Protein AF-A0A814LBJ6-F1 (afdb_monomer)

Secondary structure (DSSP, 8-state):
---SS-EEEEEETHHHHHHHHHHHH-GGGEEEEEEES----GGGB-HHHHHHHTTS--TTS--SHHHHHHHHHHH-SS-----HHHHHHHHHHHHHTHHHHHHHHHHIIIIIGGGHHHHHGGGGG--S-EEEEEETT-SSB-THHHHHHHHH-TTEEEEEETT--S-HHHHSHHHHHHHHHHHHHHHHHHHHHHHHHHHHGGGGG--S-EEEEEETT-SSS-THHHHHHHHHSTTEEEEEETT--S-HHHHSHHHHHHHHHHHHHHH-----

pLDDT: mean 87.1, std 11.08, range [44.12, 98.31]

Foldseek 3Di:
DDDPAADEEEAAECGLLVVLLCCLVPVRNHQEYERQDYDFAPVQAAVVQVCVLVVNDDLPQDLDLVSVLVSQVLQWLVSDDDDPVVSVVSNVVSVVCVVVVVVVSCCCSVPCRVCSCVSNQSLLVRPHAYEYEYECAARGTHLVRQVRVPVRHPRYDYDYDYSTYRPCCVHPVPVVVCSVVLSVVVRVCVVVVVCVVVVLLCLLVDPAAEEAEAECAAPSDHPVVLVVSPVSHPRYDGHYDYPDYGPCCVRPVPVVVVSVVVSCVVGPDDPD

InterPro domains:
  IPR000073 Alpha/beta hydrolase fold-1 [PF00561] (9-173)
  IPR000073 Alpha/beta hydrolase fold-1 [PF00561] (198-253)
  IPR000073 Alpha/beta hydrolase fold-1 [PR00111] (9-22)
  IPR000073 Alpha/beta hydrolase fold-1 [PR00111] (23-36)
  IPR000073 Alpha/beta hydrolase fold-1 [PR00111] (130-144)
  IPR029058 Alpha/Beta hydrolase fold [G3DSA:3.40.50.1820] (1-185)
  IPR029058 Alpha/Beta hydrolase fold [G3DSA:3.40.50.1820] (186-269)
  IPR029058 Alpha/Beta hydrolase fold [SSF53474] (5-184)
  IPR029058 Alpha/Beta hydrolase fold [SSF53474] (199-266)
  IPR050266 AB hydrolase superfamily [PTHR43798] (4-185)

Solvent-accessible surface area (backbone atoms only — not comparable to full-atom values): 14830 Å² total; per-residue (Å²): 137,83,80,90,65,52,35,75,46,77,22,50,33,72,48,12,37,50,46,46,50,45,43,35,74,42,49,86,50,39,55,28,39,36,32,33,51,36,77,64,55,81,91,21,54,28,71,55,45,56,34,40,74,69,68,76,45,64,62,90,65,40,84,46,74,65,43,41,50,53,30,47,45,56,36,24,63,70,48,76,87,73,60,65,71,59,51,52,50,52,38,50,54,43,63,77,40,40,70,58,52,51,50,52,54,49,47,41,63,75,59,46,53,85,41,41,68,66,55,42,56,46,32,55,71,40,82,41,50,30,42,34,38,31,19,59,59,15,47,52,49,29,44,63,28,50,55,53,49,47,76,42,26,76,47,46,50,74,48,73,39,77,83,12,8,58,44,35,70,74,40,36,40,68,62,46,51,46,54,52,49,52,50,52,50,51,57,56,47,67,75,46,50,94,50,47,66,68,56,52,58,54,42,54,71,46,85,56,81,41,83,46,78,41,22,65,56,18,83,83,55,59,57,66,52,53,55,52,51,43,73,44,25,78,45,44,46,72,49,73,39,75,93,16,34,71,59,37,70,74,66,37,42,69,62,45,50,48,54,54,51,53,50,42,66,76,70,49,80,75,86,123

Structure (mmCIF, N/CA/C/O backbone):
data_AF-A0A814LBJ6-F1
#
_entry.id   AF-A0A814LBJ6-F1
#
loop_
_atom_site.group_PDB
_atom_site.id
_atom_site.type_symbol
_atom_site.label_atom_id
_atom_site.label_alt_id
_atom_site.label_comp_id
_atom_site.label_asym_id
_atom_site.label_entity_id
_atom_site.label_seq_id
_atom_site.pdbx_PDB_ins_code
_atom_site.Cartn_x
_atom_site.Cartn_y
_atom_site.Cartn_z
_atom_site.occupancy
_atom_site.B_iso_or_equiv
_atom_site.auth_seq_id
_atom_site.auth_comp_id
_atom_site.auth_asym_id
_atom_site.auth_atom_id
_atom_site.pdbx_PDB_model_num
ATOM 1 N N . MET A 1 1 ? 3.202 27.028 5.370 1.00 47.03 1 MET A N 1
ATOM 2 C CA . MET A 1 1 ? 1.968 26.302 5.727 1.00 47.03 1 MET A CA 1
ATOM 3 C C . MET A 1 1 ? 2.259 25.563 7.026 1.00 47.03 1 MET A C 1
ATOM 5 O O . MET A 1 1 ? 3.133 24.710 7.011 1.00 47.03 1 MET A O 1
ATOM 9 N N . LYS A 1 2 ? 1.680 25.974 8.162 1.00 48.56 2 LYS A N 1
ATOM 10 C CA . LYS A 1 2 ? 1.753 25.186 9.405 1.00 48.56 2 LYS A CA 1
ATOM 11 C C . LYS A 1 2 ? 0.554 24.248 9.380 1.00 48.56 2 LYS A C 1
ATOM 13 O O . LYS A 1 2 ? -0.568 24.739 9.309 1.00 48.56 2 LYS A O 1
ATOM 18 N N . LEU A 1 3 ? 0.800 22.945 9.352 1.00 56.72 3 LEU A N 1
ATOM 19 C CA . LEU A 1 3 ? -0.254 21.957 9.557 1.00 56.72 3 LEU A CA 1
ATOM 20 C C . LEU A 1 3 ? -0.781 22.138 10.983 1.00 56.72 3 LEU A C 1
ATOM 22 O O . LEU A 1 3 ? 0.011 22.321 11.908 1.00 56.72 3 LEU A O 1
ATOM 26 N N . THR A 1 4 ? -2.100 22.185 11.139 1.00 71.75 4 THR A N 1
ATOM 27 C CA . THR A 1 4 ? -2.750 22.442 12.431 1.00 71.75 4 THR A CA 1
ATOM 28 C C . THR A 1 4 ? -2.943 21.171 13.246 1.00 71.75 4 THR A C 1
ATOM 30 O O . THR A 1 4 ? -3.042 21.263 14.464 1.00 71.75 4 THR A O 1
ATOM 33 N N . GLU A 1 5 ? -2.956 20.006 12.592 1.00 80.56 5 GLU A N 1
ATOM 34 C CA . GLU A 1 5 ? -3.194 18.704 13.217 1.00 80.56 5 GLU A CA 1
ATOM 35 C C . GLU A 1 5 ? -2.301 17.616 12.586 1.00 80.56 5 GLU A C 1
ATOM 37 O O . GLU A 1 5 ? -1.978 17.715 11.393 1.00 80.56 5 GLU A O 1
ATOM 42 N N . PRO A 1 6 ? -1.876 16.595 13.359 1.00 84.69 6 PRO A N 1
ATOM 43 C CA . PRO A 1 6 ? -1.154 15.441 12.830 1.00 84.69 6 PRO A CA 1
ATOM 44 C C . PRO A 1 6 ? -2.014 14.634 11.846 1.00 84.69 6 PRO A C 1
ATOM 46 O O . PRO A 1 6 ? -3.214 14.463 12.049 1.00 84.69 6 PRO A O 1
ATOM 49 N N . MET A 1 7 ? -1.399 14.106 10.788 1.00 89.00 7 MET A N 1
ATOM 50 C CA . MET A 1 7 ? -2.103 13.456 9.679 1.00 89.00 7 MET A CA 1
ATOM 51 C C . MET A 1 7 ? -1.851 11.950 9.638 1.00 89.00 7 MET A C 1
ATOM 53 O O . MET A 1 7 ? -0.756 11.483 9.960 1.00 89.00 7 MET A O 1
ATOM 57 N N . CYS A 1 8 ? -2.843 11.211 9.142 1.00 92.19 8 CYS A N 1
ATOM 58 C CA . CYS A 1 8 ? -2.619 9.872 8.620 1.00 92.19 8 CYS A CA 1
ATOM 59 C C . CYS A 1 8 ? -1.991 9.988 7.227 1.00 92.19 8 CYS A C 1
ATOM 61 O O . CYS A 1 8 ? -2.512 10.709 6.371 1.00 92.19 8 CYS A O 1
ATOM 63 N N . ILE A 1 9 ? -0.876 9.295 6.997 1.00 95.00 9 ILE A N 1
ATOM 64 C CA . ILE A 1 9 ? -0.168 9.346 5.718 1.00 95.00 9 ILE A CA 1
ATOM 65 C C . ILE A 1 9 ? 0.004 7.935 5.163 1.00 95.00 9 ILE A C 1
ATOM 67 O O . ILE A 1 9 ? 0.603 7.062 5.787 1.00 95.00 9 ILE A O 1
ATOM 71 N N . ILE A 1 10 ? -0.500 7.729 3.951 1.00 95.75 10 ILE A N 1
ATOM 72 C CA . ILE A 1 10 ? -0.420 6.461 3.230 1.00 95.75 10 ILE A CA 1
ATOM 73 C C . ILE A 1 10 ? 0.499 6.667 2.034 1.00 95.75 10 ILE A C 1
ATOM 75 O O . ILE A 1 10 ? 0.321 7.611 1.263 1.00 95.75 10 ILE A O 1
ATOM 79 N N . GLY A 1 11 ? 1.477 5.786 1.869 1.00 95.44 11 GLY A N 1
ATOM 80 C CA . GLY A 1 11 ? 2.371 5.808 0.721 1.00 95.44 11 GLY A CA 1
ATOM 81 C C . GLY A 1 11 ? 2.567 4.414 0.153 1.00 95.44 11 GLY A C 1
ATOM 82 O O . GLY A 1 11 ? 2.518 3.431 0.888 1.00 95.44 11 GLY A O 1
ATOM 83 N N . ALA A 1 12 ? 2.825 4.343 -1.153 1.00 95.69 12 ALA A N 1
ATOM 84 C CA . ALA A 1 12 ? 3.189 3.114 -1.849 1.00 95.69 12 ALA A CA 1
ATOM 85 C C . ALA A 1 12 ? 4.516 3.271 -2.593 1.00 95.69 12 ALA A C 1
ATOM 87 O O . ALA A 1 12 ? 4.764 4.322 -3.192 1.00 95.69 12 ALA A O 1
ATOM 88 N N . SER A 1 13 ? 5.356 2.235 -2.566 1.00 92.88 13 SER A N 1
ATOM 89 C CA . SER A 1 13 ? 6.660 2.197 -3.234 1.00 92.88 13 SER A CA 1
ATOM 90 C C . SER A 1 13 ? 7.524 3.410 -2.850 1.00 92.88 13 SER A C 1
ATOM 92 O O . SER A 1 13 ? 7.648 3.741 -1.669 1.00 92.88 13 SER A O 1
ATOM 94 N N . MET A 1 14 ? 8.067 4.150 -3.820 1.00 89.81 14 MET A N 1
ATOM 95 C CA . MET A 1 14 ? 8.781 5.411 -3.576 1.00 89.81 14 MET A CA 1
ATOM 96 C C . MET A 1 14 ? 7.959 6.416 -2.744 1.00 89.81 14 MET A C 1
ATOM 98 O O . MET A 1 14 ? 8.512 7.132 -1.912 1.00 89.81 14 MET A O 1
ATOM 102 N N . GLY A 1 15 ? 6.634 6.448 -2.908 1.00 92.19 15 GLY A N 1
ATOM 103 C CA . GLY A 1 15 ? 5.746 7.256 -2.073 1.00 92.19 15 GLY A CA 1
ATOM 104 C C . GLY A 1 15 ? 5.791 6.842 -0.600 1.00 92.19 15 GLY A C 1
ATOM 105 O O . GLY A 1 15 ? 5.870 7.708 0.264 1.00 92.19 15 GLY A O 1
ATOM 106 N N . ALA A 1 16 ? 5.829 5.539 -0.302 1.00 96.06 16 ALA A N 1
ATOM 107 C CA . ALA A 1 16 ? 6.004 5.031 1.063 1.00 96.06 16 ALA A CA 1
ATOM 108 C C . ALA A 1 16 ? 7.371 5.429 1.634 1.00 96.06 16 ALA A C 1
ATOM 110 O O . ALA A 1 16 ? 7.468 5.837 2.787 1.00 96.06 16 ALA A O 1
ATOM 111 N N . SER A 1 17 ? 8.422 5.407 0.812 1.00 94.12 17 SER A N 1
ATOM 112 C CA . SER A 1 17 ? 9.741 5.900 1.213 1.00 94.12 17 SER A CA 1
ATOM 113 C C . SER A 1 17 ? 9.732 7.383 1.573 1.00 94.12 17 SER A C 1
ATOM 115 O O . SER A 1 17 ? 10.369 7.771 2.551 1.00 94.12 17 SER A O 1
ATOM 117 N N . ILE A 1 18 ? 8.976 8.208 0.843 1.00 92.88 18 ILE A N 1
ATOM 118 C CA . ILE A 1 18 ? 8.774 9.622 1.187 1.00 92.88 18 ILE A CA 1
ATOM 119 C C . ILE A 1 18 ? 8.036 9.752 2.526 1.00 92.88 18 ILE A C 1
ATOM 121 O O . ILE A 1 18 ? 8.433 10.582 3.343 1.00 92.88 18 ILE A O 1
ATOM 125 N N . VAL A 1 19 ? 7.024 8.915 2.792 1.00 95.81 19 VAL A N 1
ATOM 126 C CA . VAL A 1 19 ? 6.343 8.871 4.101 1.00 95.81 19 VAL A CA 1
ATOM 127 C C . VAL A 1 19 ? 7.327 8.535 5.217 1.00 95.81 19 VAL A C 1
ATOM 129 O O . VAL A 1 19 ? 7.362 9.246 6.218 1.00 95.81 19 VAL A O 1
ATOM 132 N N . CYS A 1 20 ? 8.178 7.524 5.032 1.00 95.69 20 CYS A N 1
ATOM 133 C CA . CYS A 1 20 ? 9.223 7.167 5.990 1.00 95.69 20 CYS A CA 1
ATOM 134 C C . CYS A 1 20 ? 10.162 8.347 6.282 1.00 95.69 20 CYS A C 1
ATOM 136 O O . CYS A 1 20 ? 10.412 8.669 7.442 1.00 95.69 20 CYS A O 1
ATOM 138 N N . LEU A 1 21 ? 10.657 9.032 5.246 1.00 93.62 21 LEU A N 1
ATOM 139 C CA . LEU A 1 21 ? 11.536 10.197 5.412 1.00 93.62 21 LEU A CA 1
ATOM 140 C C . LEU A 1 21 ? 10.823 11.358 6.115 1.00 93.62 21 LEU A C 1
ATOM 142 O O . LEU A 1 21 ? 11.410 12.024 6.970 1.00 93.62 21 LEU A O 1
ATOM 146 N N . PHE A 1 22 ? 9.558 11.599 5.770 1.00 93.94 22 PHE A N 1
ATOM 147 C CA . PHE A 1 22 ? 8.746 12.631 6.396 1.00 93.94 22 PHE A CA 1
ATOM 148 C C . PHE A 1 22 ? 8.517 12.324 7.878 1.00 93.94 22 PHE A C 1
ATOM 150 O O . PHE A 1 22 ? 8.837 13.161 8.716 1.00 93.94 22 PHE A O 1
ATOM 157 N N . ALA A 1 23 ? 8.056 11.118 8.215 1.00 95.00 23 ALA A N 1
ATOM 158 C CA . ALA A 1 23 ? 7.796 10.694 9.590 1.00 95.00 23 ALA A CA 1
ATOM 159 C C . ALA A 1 23 ? 9.072 10.667 10.448 1.00 95.00 23 ALA A C 1
ATOM 161 O O . ALA A 1 23 ? 9.048 11.072 11.606 1.00 95.00 23 ALA A O 1
ATOM 162 N N . ALA A 1 24 ? 10.212 10.274 9.872 1.00 93.88 24 ALA A N 1
ATOM 163 C CA . ALA A 1 24 ? 11.513 10.320 10.540 1.00 93.88 24 ALA A CA 1
ATOM 164 C C . ALA A 1 24 ? 11.977 11.753 10.865 1.00 93.88 24 ALA A C 1
ATOM 166 O O . ALA A 1 24 ? 12.724 11.971 11.823 1.00 93.88 24 ALA A O 1
ATOM 167 N N . LYS A 1 25 ? 11.579 12.733 10.044 1.00 93.19 25 LYS A N 1
ATOM 168 C CA . LYS A 1 25 ? 11.983 14.138 10.182 1.00 93.19 25 LYS A CA 1
ATOM 169 C C . LYS A 1 25 ? 10.988 14.979 10.985 1.00 93.19 25 LYS A C 1
ATOM 171 O O . LYS A 1 25 ? 11.417 15.922 11.644 1.00 93.19 25 LYS A O 1
ATOM 176 N N . TYR A 1 26 ? 9.707 14.641 10.908 1.00 92.44 26 TYR A N 1
ATOM 177 C CA . TYR A 1 26 ? 8.568 15.418 11.395 1.00 92.44 26 TYR A CA 1
ATOM 178 C C . TYR A 1 26 ? 7.553 14.525 12.143 1.00 92.44 26 TYR A C 1
ATOM 180 O O . TYR A 1 26 ? 6.371 14.517 11.781 1.00 92.44 26 TYR A O 1
ATOM 188 N N . PRO A 1 27 ? 7.981 13.732 13.146 1.00 92.38 27 PRO A N 1
ATOM 189 C CA . PRO A 1 27 ? 7.117 12.753 13.813 1.00 92.38 27 PRO A CA 1
ATOM 190 C C . PRO A 1 27 ? 5.894 13.387 14.493 1.00 92.38 27 PRO A C 1
ATOM 192 O O . PRO A 1 27 ? 4.853 12.749 14.603 1.00 92.38 27 PRO A O 1
ATOM 195 N N . GLU A 1 28 ? 5.979 14.653 14.906 1.00 91.12 28 GLU A N 1
ATOM 196 C CA . GLU A 1 28 ? 4.888 15.400 15.537 1.00 91.12 28 GLU A CA 1
ATOM 197 C C . GLU A 1 28 ? 3.714 15.709 14.595 1.00 91.12 28 GLU A C 1
ATOM 199 O O . GLU A 1 28 ? 2.628 16.049 15.057 1.00 91.12 28 GLU A O 1
ATOM 204 N N . TYR A 1 29 ? 3.914 15.587 13.280 1.00 91.94 29 TYR A N 1
ATOM 205 C CA . TYR A 1 29 ? 2.883 15.833 12.268 1.00 91.94 29 TYR A CA 1
ATOM 206 C C . TYR A 1 29 ? 2.210 14.553 11.772 1.00 91.94 29 TYR A C 1
ATOM 208 O O . TYR A 1 29 ? 1.427 14.604 10.821 1.00 91.94 29 TYR A O 1
ATOM 216 N N . VAL A 1 30 ? 2.507 13.407 12.385 1.00 92.50 30 VAL A N 1
ATOM 217 C CA . VAL A 1 30 ? 2.055 12.102 11.909 1.00 92.50 30 VAL A CA 1
ATOM 218 C C . VAL A 1 30 ? 1.278 11.390 13.010 1.00 92.50 30 VAL A C 1
ATOM 220 O O . VAL A 1 30 ? 1.854 10.955 14.003 1.00 92.50 30 VAL A O 1
ATOM 223 N N . SER A 1 31 ? -0.036 11.253 12.826 1.00 91.62 31 SER A N 1
ATOM 224 C CA . SER A 1 31 ? -0.893 10.472 13.729 1.00 91.62 31 SER A CA 1
ATOM 225 C C . SER A 1 31 ? -0.910 8.988 13.386 1.00 91.62 31 SER A C 1
ATOM 227 O O . SER A 1 31 ? -1.247 8.186 14.250 1.00 91.62 31 SER A O 1
ATOM 229 N N . MET A 1 32 ? -0.558 8.620 12.150 1.00 92.69 32 MET A N 1
ATOM 230 C CA . MET A 1 32 ? -0.534 7.236 11.676 1.00 92.69 32 MET A CA 1
ATOM 231 C C . MET A 1 32 ? 0.185 7.135 10.327 1.00 92.69 32 MET A C 1
ATOM 233 O O . MET A 1 32 ? 0.100 8.066 9.519 1.00 92.69 32 MET A O 1
ATOM 237 N N . ILE A 1 33 ? 0.828 5.999 10.037 1.00 96.50 33 ILE A N 1
ATOM 238 C CA . ILE A 1 33 ? 1.369 5.716 8.697 1.00 96.50 33 ILE A CA 1
ATOM 239 C C . ILE A 1 33 ? 0.917 4.369 8.141 1.00 96.50 33 ILE A C 1
ATOM 241 O O . ILE A 1 33 ? 0.789 3.395 8.871 1.00 96.50 33 ILE A O 1
ATOM 245 N N . CYS A 1 34 ? 0.724 4.302 6.825 1.00 97.50 34 CYS A N 1
ATOM 246 C CA . CYS A 1 34 ? 0.585 3.047 6.086 1.00 97.50 34 CYS A CA 1
ATOM 247 C C . CYS A 1 34 ? 1.652 2.995 4.989 1.00 97.50 34 CYS A C 1
ATOM 249 O O . CYS A 1 34 ? 1.687 3.847 4.097 1.00 97.50 34 CYS A O 1
ATOM 251 N N . LEU A 1 35 ? 2.523 1.996 5.066 1.00 98.19 35 LEU A N 1
ATOM 252 C CA . LEU A 1 35 ? 3.674 1.800 4.200 1.00 98.19 35 LEU A CA 1
ATOM 253 C C . LEU A 1 35 ? 3.436 0.585 3.306 1.00 98.19 35 LEU A C 1
ATOM 255 O O . LEU A 1 35 ? 3.518 -0.557 3.755 1.00 98.19 35 LEU A O 1
ATOM 259 N N . LEU A 1 36 ? 3.154 0.834 2.030 1.00 98.19 36 LEU A N 1
ATOM 260 C CA . LEU A 1 36 ? 2.971 -0.209 1.027 1.00 98.19 36 LEU A CA 1
ATOM 261 C C . LEU A 1 36 ? 4.290 -0.414 0.277 1.00 98.19 36 LEU A C 1
ATOM 263 O O . LEU A 1 36 ? 4.640 0.406 -0.570 1.00 98.19 36 LEU A O 1
ATOM 267 N N . ALA A 1 37 ? 5.011 -1.489 0.595 1.00 96.81 37 ALA A N 1
ATOM 268 C CA . ALA A 1 37 ? 6.282 -1.877 -0.029 1.00 96.81 37 ALA A CA 1
ATOM 269 C C . ALA A 1 37 ? 7.268 -0.706 -0.291 1.00 96.81 37 ALA A C 1
ATOM 271 O O . ALA A 1 37 ? 7.665 -0.482 -1.439 1.00 96.81 37 ALA A O 1
ATOM 272 N N . PRO A 1 38 ? 7.645 0.090 0.735 1.00 95.50 38 PRO A N 1
ATOM 273 C CA . PRO A 1 38 ? 8.713 1.083 0.608 1.00 95.50 38 PRO A CA 1
ATOM 274 C C . PRO A 1 38 ? 10.032 0.455 0.151 1.00 95.50 38 PRO A C 1
ATOM 276 O O . PRO A 1 38 ? 10.273 -0.741 0.296 1.00 95.50 38 PRO A O 1
ATOM 279 N N . ILE A 1 39 ? 10.944 1.302 -0.314 1.00 92.12 39 ILE A N 1
ATOM 280 C CA . ILE A 1 39 ? 12.351 0.925 -0.439 1.00 92.12 39 ILE A CA 1
ATOM 281 C C . ILE A 1 39 ? 12.864 0.473 0.936 1.00 92.12 39 ILE A C 1
ATOM 283 O O . ILE A 1 39 ? 12.736 1.219 1.903 1.00 92.12 39 ILE A O 1
ATOM 287 N N . ALA A 1 40 ? 13.415 -0.739 1.021 1.00 88.75 40 ALA A N 1
ATOM 288 C CA . ALA A 1 40 ? 13.924 -1.334 2.259 1.00 88.75 40 ALA A CA 1
ATOM 289 C C . ALA A 1 40 ? 15.464 -1.267 2.339 1.00 88.75 40 ALA A C 1
ATOM 291 O O . ALA A 1 40 ? 16.082 -0.341 1.816 1.00 88.75 40 ALA A O 1
ATOM 292 N N . ASN A 1 41 ? 16.078 -2.249 3.000 1.00 87.94 41 ASN A N 1
ATOM 293 C CA . ASN A 1 41 ? 17.526 -2.421 3.097 1.00 87.94 41 ASN A CA 1
ATOM 294 C C . ASN A 1 41 ? 18.107 -3.245 1.934 1.00 87.94 41 ASN A C 1
ATOM 296 O O . ASN A 1 41 ? 17.381 -3.945 1.223 1.00 87.94 41 ASN A O 1
ATOM 300 N N . GLU A 1 42 ? 19.436 -3.222 1.792 1.00 86.88 42 GLU A N 1
ATOM 301 C CA . GLU A 1 42 ? 20.151 -3.957 0.733 1.00 86.88 42 GLU A CA 1
ATOM 302 C C . GLU A 1 42 ? 19.879 -5.475 0.780 1.00 86.88 42 GLU A C 1
ATOM 304 O O . GLU A 1 42 ? 19.745 -6.133 -0.252 1.00 86.88 42 GLU A O 1
ATOM 309 N N . ALA A 1 43 ? 19.703 -6.036 1.983 1.00 87.94 43 ALA A N 1
ATOM 310 C CA . ALA A 1 43 ? 19.388 -7.455 2.172 1.00 87.94 43 ALA A CA 1
ATOM 311 C C . ALA A 1 43 ? 18.035 -7.878 1.565 1.00 87.94 43 ALA A C 1
ATOM 313 O O . ALA A 1 43 ? 17.835 -9.062 1.298 1.00 87.94 43 ALA A O 1
ATOM 314 N N . SER A 1 44 ? 17.124 -6.928 1.340 1.00 90.25 44 SER A N 1
ATOM 315 C CA . SER A 1 44 ? 15.808 -7.170 0.737 1.00 90.25 44 SER A CA 1
ATOM 316 C C . SER A 1 44 ? 15.746 -6.768 -0.741 1.00 90.25 44 SER A C 1
ATOM 318 O O . SER A 1 44 ? 14.678 -6.845 -1.350 1.00 90.25 44 SER A O 1
ATOM 320 N N . GLU A 1 45 ? 16.863 -6.340 -1.341 1.00 89.38 45 GLU A N 1
ATOM 321 C CA . GLU A 1 45 ? 16.934 -6.098 -2.784 1.00 89.38 45 GLU A CA 1
ATOM 322 C C . GLU A 1 45 ? 16.692 -7.394 -3.563 1.00 89.38 45 GLU A C 1
ATOM 324 O O . GLU A 1 45 ? 17.282 -8.442 -3.285 1.00 89.38 45 GLU A O 1
ATOM 329 N N . THR A 1 46 ? 15.876 -7.296 -4.604 1.00 89.88 46 THR A N 1
ATOM 330 C CA . THR A 1 46 ? 15.761 -8.330 -5.634 1.00 89.88 46 THR A CA 1
ATOM 331 C C . THR A 1 46 ? 16.799 -8.110 -6.737 1.00 89.88 46 THR A C 1
ATOM 333 O O . THR A 1 46 ? 17.431 -7.053 -6.830 1.00 89.88 46 THR A O 1
ATOM 336 N N . ASP A 1 47 ? 16.942 -9.085 -7.635 1.00 87.12 47 ASP A N 1
ATOM 337 C CA . ASP A 1 47 ? 17.820 -8.946 -8.802 1.00 87.12 47 ASP A CA 1
ATOM 338 C C . ASP A 1 47 ? 17.417 -7.786 -9.718 1.00 87.12 47 ASP A C 1
ATOM 340 O O . ASP A 1 47 ? 18.287 -7.157 -10.321 1.00 87.12 47 ASP A O 1
ATOM 344 N N . LEU A 1 48 ? 16.126 -7.443 -9.773 1.00 86.38 48 LEU A N 1
ATOM 345 C CA . LEU A 1 48 ? 15.636 -6.310 -10.553 1.00 86.38 48 LEU A CA 1
ATOM 346 C C . LEU A 1 48 ? 16.255 -4.992 -10.071 1.00 86.38 48 LEU A C 1
ATOM 348 O O . LEU A 1 48 ? 16.799 -4.235 -10.875 1.00 86.38 48 LEU A O 1
ATOM 352 N N . ILE A 1 49 ? 16.210 -4.725 -8.762 1.00 85.94 49 ILE A N 1
ATOM 353 C CA . ILE A 1 49 ? 16.788 -3.502 -8.186 1.00 85.94 49 ILE A CA 1
ATOM 354 C C . ILE A 1 49 ? 18.311 -3.490 -8.328 1.00 85.94 49 ILE A C 1
ATOM 356 O O . ILE A 1 49 ? 18.875 -2.456 -8.690 1.00 85.94 49 ILE A O 1
ATOM 360 N N . ARG A 1 50 ? 18.980 -4.634 -8.147 1.00 86.00 50 ARG A N 1
ATOM 361 C CA . ARG A 1 50 ? 20.433 -4.741 -8.365 1.00 86.00 50 ARG A CA 1
ATOM 362 C C . ARG A 1 50 ? 20.820 -4.379 -9.801 1.00 86.00 50 ARG A C 1
ATOM 364 O O . ARG A 1 50 ? 21.779 -3.640 -10.011 1.00 86.00 50 ARG A O 1
ATOM 371 N N . GLN A 1 51 ? 20.060 -4.854 -10.787 1.00 83.12 51 GLN A N 1
ATOM 372 C CA . GLN A 1 51 ? 20.292 -4.553 -12.203 1.00 83.12 51 GLN A CA 1
ATOM 373 C C . GLN A 1 51 ? 19.963 -3.099 -12.562 1.00 83.12 51 GLN A C 1
ATOM 375 O O . GLN A 1 51 ? 20.709 -2.483 -13.327 1.00 83.12 51 GLN A O 1
ATOM 380 N N . LEU A 1 52 ? 18.889 -2.532 -11.997 1.00 80.50 52 LEU A N 1
ATOM 381 C CA . LEU A 1 52 ? 18.552 -1.109 -12.139 1.00 80.50 52 LEU A CA 1
ATOM 382 C C . LEU A 1 52 ? 19.680 -0.225 -11.591 1.00 80.50 52 LEU A C 1
ATOM 384 O O . LEU A 1 52 ? 20.137 0.683 -12.281 1.00 80.50 52 LEU A O 1
ATOM 388 N N . ARG A 1 53 ? 20.193 -0.543 -10.395 1.00 78.31 53 ARG A N 1
ATOM 389 C CA . ARG A 1 53 ? 21.317 0.166 -9.759 1.00 78.31 53 ARG A CA 1
ATOM 390 C C . ARG A 1 53 ? 22.601 0.078 -10.587 1.00 78.31 53 ARG A C 1
ATOM 392 O O . ARG A 1 53 ? 23.346 1.048 -10.668 1.00 78.31 53 ARG A O 1
ATOM 399 N N . ALA A 1 54 ? 22.841 -1.058 -11.239 1.00 79.88 54 ALA A N 1
ATOM 400 C CA . ALA A 1 54 ? 23.974 -1.249 -12.143 1.00 79.88 54 ALA A CA 1
ATOM 401 C C . ALA A 1 54 ? 23.796 -0.572 -13.522 1.00 79.88 54 ALA A C 1
ATOM 403 O O . ALA A 1 54 ? 24.683 -0.678 -14.368 1.00 79.88 54 ALA A O 1
ATOM 404 N N . GLY A 1 55 ? 22.662 0.095 -13.776 1.00 73.19 55 GLY A N 1
ATOM 405 C CA . GLY A 1 55 ? 22.358 0.741 -15.057 1.00 73.19 55 GLY A CA 1
ATOM 406 C C . GLY A 1 55 ? 22.090 -0.242 -16.202 1.00 73.19 55 GLY A C 1
ATOM 407 O O . GLY A 1 55 ? 22.143 0.144 -17.367 1.00 73.19 55 GLY A O 1
ATOM 408 N N . VAL A 1 56 ? 21.826 -1.513 -15.882 1.00 65.62 56 VAL A N 1
ATOM 409 C CA . VAL A 1 56 ? 21.656 -2.602 -16.859 1.00 65.62 56 VAL A CA 1
ATOM 410 C C . VAL A 1 56 ? 20.221 -2.663 -17.390 1.00 65.62 56 VAL A C 1
ATOM 412 O O . VAL A 1 56 ? 20.004 -3.064 -18.530 1.00 65.62 56 VAL A O 1
ATOM 415 N N . TYR A 1 57 ? 19.244 -2.240 -16.585 1.00 60.78 57 TYR A N 1
ATOM 416 C CA . TYR A 1 57 ? 17.818 -2.268 -16.918 1.00 60.78 57 TYR A CA 1
ATOM 417 C C . TYR A 1 57 ? 17.160 -0.915 -16.641 1.00 60.78 57 TYR A C 1
ATOM 419 O O . TYR A 1 57 ? 17.526 -0.244 -15.685 1.00 60.78 57 TYR A O 1
ATOM 427 N N . ASN A 1 58 ? 16.160 -0.533 -17.443 1.00 64.69 58 ASN A N 1
ATOM 428 C CA . ASN A 1 58 ? 15.309 0.645 -17.207 1.00 64.69 58 ASN A CA 1
ATOM 429 C C . ASN A 1 58 ? 13.819 0.254 -17.157 1.00 64.69 58 ASN A C 1
ATOM 431 O O . ASN A 1 58 ? 12.963 0.895 -17.760 1.00 64.69 58 ASN A O 1
ATOM 435 N N . THR A 1 59 ? 13.499 -0.841 -16.462 1.00 67.50 59 THR A N 1
ATOM 436 C CA . THR A 1 59 ? 12.143 -1.423 -16.430 1.00 67.50 59 THR A CA 1
ATOM 437 C C . THR A 1 59 ? 11.087 -0.474 -15.855 1.00 67.50 59 THR A C 1
ATOM 439 O O . THR A 1 59 ? 9.911 -0.622 -16.158 1.00 67.50 59 THR A O 1
ATOM 442 N N . LEU A 1 60 ? 11.482 0.507 -15.037 1.00 75.44 60 LEU A N 1
ATOM 443 C CA . LEU A 1 60 ? 10.553 1.407 -14.343 1.00 75.44 60 LEU A CA 1
ATOM 444 C C . LEU A 1 60 ? 10.152 2.651 -15.156 1.00 75.44 60 LEU A C 1
ATOM 446 O O . LEU A 1 60 ? 9.259 3.384 -14.737 1.00 75.44 60 LEU A O 1
ATOM 450 N N . LEU A 1 61 ? 10.780 2.900 -16.311 1.00 85.06 61 LEU A N 1
ATOM 451 C CA . LEU A 1 61 ? 10.452 4.019 -17.200 1.00 85.06 61 LEU A CA 1
ATOM 452 C C . LEU A 1 61 ? 1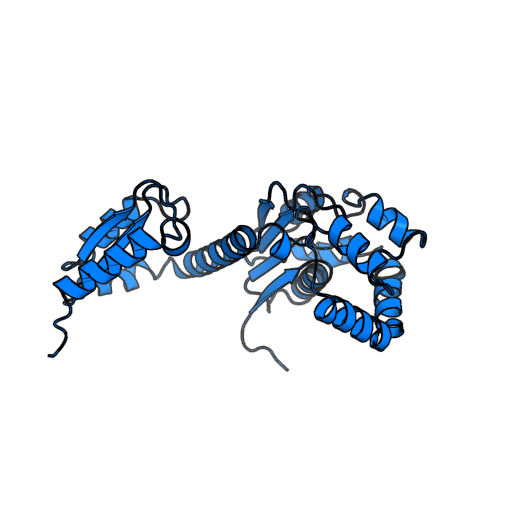0.246 3.522 -18.636 1.00 85.06 61 LEU A C 1
ATOM 454 O O . LEU A 1 61 ? 11.118 3.728 -19.480 1.00 85.06 61 LEU A O 1
ATOM 458 N N . PRO A 1 62 ? 9.106 2.875 -18.931 1.00 89.94 62 PRO A N 1
ATOM 459 C CA . PRO A 1 62 ? 8.843 2.366 -20.266 1.00 89.94 62 PRO A CA 1
ATOM 460 C C . PRO A 1 62 ? 8.611 3.518 -21.249 1.00 89.94 62 PRO A C 1
ATOM 462 O O . PRO A 1 62 ? 7.905 4.491 -20.950 1.00 89.94 62 PRO A O 1
ATOM 465 N N . GLU A 1 63 ? 9.178 3.376 -22.443 1.00 89.38 63 GLU A N 1
ATOM 466 C CA . GLU A 1 63 ? 9.061 4.299 -23.572 1.00 89.38 63 GLU A CA 1
ATOM 467 C C . GLU A 1 63 ? 8.204 3.701 -24.709 1.00 89.38 63 GLU A C 1
ATOM 469 O O . GLU A 1 63 ? 7.682 4.447 -25.552 1.00 89.38 63 GLU A O 1
ATOM 474 N N . THR A 1 64 ? 7.979 2.379 -24.695 1.00 92.44 64 THR A N 1
ATOM 475 C CA . THR A 1 64 ? 7.131 1.643 -25.650 1.00 92.44 64 THR A CA 1
ATOM 476 C C . THR A 1 64 ? 5.981 0.868 -24.976 1.00 92.44 64 THR A C 1
ATOM 478 O O . THR A 1 64 ? 6.051 0.552 -23.787 1.00 92.44 64 THR A O 1
ATOM 481 N N . PRO A 1 65 ? 4.900 0.518 -25.711 1.00 94.69 65 PRO A N 1
ATOM 482 C CA . PRO A 1 65 ? 3.821 -0.319 -25.171 1.00 94.69 65 PRO A CA 1
ATOM 483 C C . PRO A 1 65 ? 4.282 -1.709 -24.715 1.00 94.69 65 PRO A C 1
ATOM 485 O O . PRO A 1 65 ? 3.725 -2.263 -23.770 1.00 94.69 65 PRO A O 1
ATOM 488 N N . GLU A 1 66 ? 5.293 -2.272 -25.379 1.00 93.50 66 GLU A N 1
ATOM 489 C CA . GLU A 1 66 ? 5.879 -3.562 -25.010 1.00 93.50 66 GLU A CA 1
ATOM 490 C C . GLU A 1 66 ? 6.661 -3.458 -23.698 1.00 93.50 66 GLU A C 1
ATOM 492 O O . GLU A 1 66 ? 6.456 -4.261 -22.792 1.00 93.50 66 GLU A O 1
ATOM 497 N N . GLU A 1 67 ? 7.477 -2.415 -23.539 1.00 92.06 67 GLU A N 1
ATOM 498 C CA . GLU A 1 67 ? 8.161 -2.137 -22.272 1.00 92.06 67 GLU A CA 1
ATOM 499 C C . GLU A 1 67 ? 7.165 -1.875 -21.141 1.00 92.06 67 GLU A C 1
ATOM 501 O O . GLU A 1 67 ? 7.367 -2.352 -20.029 1.00 92.06 67 GLU A O 1
ATOM 506 N N . PHE A 1 68 ? 6.061 -1.173 -21.417 1.00 93.81 68 PHE A N 1
ATOM 507 C CA . PHE A 1 68 ? 5.000 -0.956 -20.434 1.00 93.81 68 PHE A CA 1
ATOM 508 C C . PHE A 1 68 ? 4.368 -2.278 -19.987 1.00 93.81 68 PHE A C 1
ATOM 510 O O . PHE A 1 68 ? 4.203 -2.514 -18.791 1.00 93.81 68 PHE A O 1
ATOM 517 N N . ARG A 1 69 ? 4.053 -3.168 -20.935 1.00 93.44 69 ARG A N 1
ATOM 518 C CA . ARG A 1 69 ? 3.554 -4.517 -20.638 1.00 93.44 69 ARG A CA 1
ATOM 519 C C . ARG A 1 69 ? 4.553 -5.292 -19.779 1.00 93.44 69 ARG A C 1
ATOM 521 O O . ARG A 1 69 ? 4.163 -5.846 -18.755 1.00 93.44 69 ARG A O 1
ATOM 528 N N . ASN A 1 70 ? 5.829 -5.291 -20.159 1.00 91.88 70 ASN A N 1
ATOM 529 C CA . ASN A 1 70 ? 6.888 -5.979 -19.419 1.00 91.88 70 ASN A CA 1
ATOM 530 C C . ASN A 1 70 ? 7.049 -5.413 -18.003 1.00 91.88 70 ASN A C 1
ATOM 532 O O . ASN A 1 70 ? 7.171 -6.183 -17.051 1.00 91.88 70 ASN A O 1
ATOM 536 N N . MET A 1 71 ? 6.970 -4.088 -17.844 1.00 92.19 71 MET A N 1
ATOM 537 C CA . MET A 1 71 ? 6.953 -3.424 -16.543 1.00 92.19 71 MET A CA 1
ATOM 538 C C . MET A 1 71 ? 5.783 -3.930 -15.694 1.00 92.19 71 MET A C 1
ATOM 540 O O . MET A 1 71 ? 6.005 -4.458 -14.609 1.00 92.19 71 MET A O 1
ATOM 544 N N . ILE A 1 72 ? 4.544 -3.846 -16.187 1.00 94.25 72 ILE A N 1
ATOM 545 C CA . ILE A 1 72 ? 3.361 -4.313 -15.445 1.00 94.25 72 ILE A CA 1
ATOM 546 C C . ILE A 1 72 ? 3.482 -5.794 -15.077 1.00 94.25 72 ILE A C 1
ATOM 548 O O . ILE A 1 72 ? 3.205 -6.166 -13.939 1.00 94.25 72 ILE A O 1
ATOM 552 N N . HIS A 1 73 ? 3.925 -6.640 -16.005 1.00 92.50 73 HIS A N 1
ATOM 553 C CA . HIS A 1 73 ? 4.065 -8.076 -15.770 1.00 92.50 73 HIS A CA 1
ATOM 554 C C . HIS A 1 73 ? 5.159 -8.422 -14.752 1.00 92.50 73 HIS A C 1
ATOM 556 O O . HIS A 1 73 ? 5.094 -9.474 -14.119 1.00 92.50 73 HIS A O 1
ATOM 562 N N . THR A 1 74 ? 6.158 -7.549 -14.611 1.00 91.56 74 THR A N 1
ATOM 563 C CA . THR A 1 74 ? 7.221 -7.669 -13.607 1.00 91.56 74 THR A CA 1
ATOM 564 C C . THR A 1 74 ? 6.732 -7.213 -12.235 1.00 91.56 74 THR A C 1
ATOM 566 O O . THR A 1 74 ? 7.041 -7.835 -11.225 1.00 91.56 74 THR A O 1
ATOM 569 N N . LEU A 1 75 ? 5.952 -6.131 -12.191 1.00 93.00 75 LEU A N 1
ATOM 570 C CA . LEU A 1 75 ? 5.497 -5.510 -10.948 1.00 93.00 75 LEU A CA 1
ATOM 571 C C . LEU A 1 75 ? 4.245 -6.168 -10.344 1.00 93.00 75 LEU A C 1
ATOM 573 O O . LEU A 1 75 ? 3.893 -5.856 -9.206 1.00 93.00 75 LEU A O 1
ATOM 577 N N . THR A 1 76 ? 3.554 -7.036 -11.090 1.00 95.50 76 THR A N 1
ATOM 578 C CA . THR A 1 76 ? 2.257 -7.611 -10.698 1.00 95.50 76 THR A CA 1
ATOM 579 C C . THR A 1 76 ? 2.174 -9.110 -10.975 1.00 95.50 76 THR A C 1
ATOM 581 O O . THR A 1 76 ? 2.718 -9.614 -11.959 1.00 95.50 76 THR A O 1
ATOM 584 N N . MET A 1 77 ? 1.436 -9.822 -10.130 1.00 95.56 77 MET A N 1
ATOM 585 C CA . MET A 1 77 ? 1.096 -11.234 -10.296 1.00 95.56 77 MET A CA 1
ATOM 586 C C . MET A 1 77 ? -0.070 -11.445 -11.265 1.00 95.56 77 MET A C 1
ATOM 588 O O . MET A 1 77 ? -0.052 -12.404 -12.036 1.00 95.56 77 MET A O 1
ATOM 592 N N . LYS A 1 78 ? -1.059 -10.542 -11.279 1.00 92.25 78 LYS A N 1
ATOM 593 C CA . LYS A 1 78 ? -2.207 -10.607 -12.196 1.00 92.25 78 LYS A CA 1
ATOM 594 C C . LYS A 1 78 ? -1.830 -10.368 -13.649 1.00 92.25 78 LYS A C 1
ATOM 596 O O . LYS A 1 78 ? -2.551 -10.834 -14.525 1.00 92.25 78 LYS A O 1
ATOM 601 N N . ARG A 1 79 ? -0.736 -9.637 -13.900 1.00 92.75 79 ARG A N 1
ATOM 602 C CA . ARG A 1 79 ? -0.231 -9.317 -15.245 1.00 92.75 79 ARG A CA 1
ATOM 603 C C . ARG A 1 79 ? -1.346 -8.816 -16.182 1.00 92.75 79 ARG A C 1
ATOM 605 O O . ARG A 1 79 ? -1.569 -9.411 -17.235 1.00 92.75 79 ARG A O 1
ATOM 612 N N . PRO A 1 80 ? -2.105 -7.778 -15.781 1.00 92.62 80 PRO A N 1
ATOM 613 C CA . PRO A 1 80 ? -3.256 -7.337 -16.550 1.00 92.62 80 PRO A CA 1
ATOM 614 C C . PRO A 1 80 ? -2.844 -6.680 -17.867 1.00 92.62 80 PRO A C 1
ATOM 616 O O . PRO A 1 80 ? -1.841 -5.969 -17.958 1.00 92.62 80 PRO A O 1
ATOM 619 N N . ASP A 1 81 ? -3.704 -6.848 -18.864 1.00 91.31 81 ASP A N 1
ATOM 620 C CA . ASP A 1 81 ? -3.696 -6.036 -20.070 1.00 91.31 81 ASP A CA 1
ATOM 621 C C . ASP A 1 81 ? -4.402 -4.699 -19.835 1.00 91.31 81 ASP A C 1
ATOM 623 O O . ASP A 1 81 ? -5.447 -4.632 -19.185 1.00 91.31 81 ASP A O 1
ATOM 627 N N . PHE A 1 82 ? -3.861 -3.630 -20.420 1.00 93.31 82 PHE A N 1
ATOM 628 C CA . PHE A 1 82 ? -4.460 -2.298 -20.367 1.00 93.31 82 PHE A CA 1
ATOM 629 C C . PHE A 1 82 ? -4.919 -1.835 -21.758 1.00 93.31 82 PHE A C 1
ATOM 631 O O . PHE A 1 82 ? -4.205 -2.055 -22.742 1.00 93.31 82 PHE A O 1
ATOM 638 N N . PRO A 1 83 ? -6.070 -1.137 -21.869 1.00 95.56 83 PRO A N 1
ATOM 639 C CA . PRO A 1 83 ? -6.524 -0.569 -23.135 1.00 95.56 83 PRO A CA 1
ATOM 640 C C . PRO A 1 83 ? -5.496 0.391 -23.744 1.00 95.56 83 PRO A C 1
ATOM 642 O O . PRO A 1 83 ? -4.910 1.215 -23.038 1.00 95.56 83 PRO A O 1
ATOM 645 N N . SER A 1 84 ? -5.329 0.363 -25.070 1.00 95.75 84 SER A N 1
ATOM 646 C CA . SER A 1 84 ? -4.342 1.202 -25.768 1.00 95.75 84 SER A CA 1
ATOM 647 C C . SER A 1 84 ? -4.433 2.703 -25.448 1.00 95.75 84 SER A C 1
ATOM 649 O O . SER A 1 84 ? -3.377 3.313 -25.303 1.00 95.75 84 SER A O 1
ATOM 651 N N . PRO A 1 85 ? -5.620 3.328 -25.277 1.00 96.56 85 PRO A N 1
ATOM 652 C CA . PRO A 1 85 ? -5.694 4.732 -24.867 1.00 96.56 85 PRO A CA 1
ATOM 653 C C . PRO A 1 85 ? -5.027 5.011 -23.514 1.00 96.56 85 PRO A C 1
ATOM 655 O O . PRO A 1 85 ? -4.343 6.021 -23.373 1.00 96.56 85 PRO A O 1
ATOM 658 N N . PHE A 1 86 ? -5.169 4.099 -22.545 1.00 96.19 86 PHE A N 1
ATOM 659 C CA . PHE A 1 86 ? -4.526 4.216 -21.236 1.00 96.19 86 PHE A CA 1
ATOM 660 C C . PHE A 1 86 ? -3.005 4.102 -21.361 1.00 96.19 86 PHE A C 1
ATOM 662 O O . PHE A 1 86 ? -2.278 4.976 -20.893 1.00 96.19 86 PHE A O 1
ATOM 669 N N . VAL A 1 87 ? -2.528 3.069 -22.067 1.00 96.12 87 VAL A N 1
ATOM 670 C CA . VAL A 1 87 ? -1.090 2.843 -22.293 1.00 96.12 87 VAL A CA 1
ATOM 671 C C . VAL A 1 87 ? -0.460 4.033 -23.020 1.00 96.12 87 VAL A C 1
ATOM 673 O O . VAL A 1 87 ? 0.576 4.543 -22.604 1.00 96.12 87 VAL A O 1
ATOM 676 N N . ASN A 1 88 ? -1.110 4.539 -24.070 1.00 94.81 88 ASN A N 1
ATOM 677 C CA . ASN A 1 88 ? -0.626 5.693 -24.825 1.00 94.81 88 ASN A CA 1
ATOM 678 C C . ASN A 1 88 ? -0.596 6.971 -23.977 1.00 94.81 88 ASN A C 1
ATOM 680 O O . ASN A 1 88 ? 0.357 7.741 -24.089 1.00 94.81 88 ASN A O 1
ATOM 684 N N . GLY A 1 89 ? -1.598 7.186 -23.118 1.00 95.56 89 GLY A N 1
ATOM 685 C CA . GLY A 1 89 ? -1.620 8.303 -22.174 1.00 95.56 89 GLY A CA 1
ATOM 686 C C . GLY A 1 89 ? -0.471 8.234 -21.167 1.00 95.56 89 GLY A C 1
ATOM 687 O O . GLY A 1 89 ? 0.240 9.220 -20.979 1.00 95.56 89 GLY A O 1
ATOM 688 N N . PHE A 1 90 ? -0.228 7.054 -20.591 1.00 93.88 90 PHE A N 1
ATOM 689 C CA . PHE A 1 90 ? 0.892 6.819 -19.679 1.00 93.88 90 PHE A CA 1
ATOM 690 C C . PHE A 1 90 ? 2.242 7.105 -20.351 1.00 93.88 90 PHE A C 1
ATOM 692 O O . PHE A 1 90 ? 3.040 7.893 -19.846 1.00 93.88 90 PHE A O 1
ATOM 699 N N . LEU A 1 91 ? 2.477 6.531 -21.536 1.00 94.06 91 LEU A N 1
ATOM 700 C CA . LEU A 1 91 ? 3.710 6.748 -22.298 1.00 94.06 91 LEU A CA 1
ATOM 701 C C . LEU A 1 91 ? 3.886 8.214 -22.712 1.00 94.06 91 LEU A C 1
ATOM 703 O O . LEU A 1 91 ? 5.006 8.721 -22.737 1.00 94.06 91 LEU A O 1
ATOM 707 N N . HIS A 1 92 ? 2.795 8.914 -23.031 1.00 93.50 92 HIS A N 1
ATOM 708 C CA . HIS A 1 92 ? 2.842 10.336 -23.349 1.00 93.50 92 HIS A CA 1
ATOM 709 C C . HIS A 1 92 ? 3.304 11.170 -22.147 1.00 93.50 92 HIS A C 1
ATOM 711 O O . HIS A 1 92 ? 4.243 11.952 -22.288 1.00 93.50 92 HIS A O 1
ATOM 717 N N . LEU A 1 93 ? 2.714 10.958 -20.966 1.00 89.19 93 LEU A N 1
ATOM 718 C CA . LEU A 1 93 ? 3.131 11.637 -19.734 1.00 89.19 93 LEU A CA 1
ATOM 719 C C . LEU A 1 93 ? 4.583 11.311 -19.370 1.00 89.19 93 LEU A C 1
ATOM 721 O O . LEU A 1 93 ? 5.352 12.219 -19.056 1.00 89.19 93 LEU A O 1
ATOM 725 N N . ASN A 1 94 ? 4.986 10.045 -19.502 1.00 88.94 94 ASN A N 1
ATOM 726 C CA . ASN A 1 94 ? 6.372 9.635 -19.288 1.00 88.94 94 ASN A CA 1
ATOM 727 C C . ASN A 1 94 ? 7.348 10.370 -20.206 1.00 88.94 94 ASN A C 1
ATOM 729 O O . ASN A 1 94 ? 8.405 10.781 -19.743 1.00 88.94 94 ASN A O 1
ATOM 733 N N . ARG A 1 95 ? 7.010 10.573 -21.486 1.00 89.81 95 ARG A N 1
ATOM 734 C CA . ARG A 1 95 ? 7.862 11.327 -22.423 1.00 89.81 95 ARG A CA 1
ATOM 735 C C . ARG A 1 95 ? 7.955 12.805 -22.060 1.00 89.81 95 ARG A C 1
ATOM 737 O O . ARG A 1 95 ? 9.039 13.374 -22.166 1.00 89.81 95 ARG A O 1
ATOM 744 N N . LEU A 1 96 ? 6.852 13.417 -21.625 1.00 90.31 96 LEU A N 1
ATOM 745 C CA . LEU A 1 96 ? 6.837 14.823 -21.204 1.00 90.31 96 LEU A CA 1
ATOM 746 C C . LEU A 1 96 ? 7.702 15.073 -19.963 1.00 90.31 96 LEU A C 1
ATOM 748 O O . LEU A 1 96 ? 8.305 16.135 -19.859 1.00 90.31 96 LEU A O 1
ATOM 752 N N . LEU A 1 97 ? 7.768 14.097 -19.053 1.00 88.38 97 LEU A N 1
ATOM 753 C CA . LEU A 1 97 ? 8.475 14.192 -17.771 1.00 88.38 97 LEU A CA 1
ATOM 754 C C . LEU A 1 97 ? 9.762 13.357 -17.730 1.00 88.38 97 LEU A C 1
ATOM 756 O O . LEU A 1 97 ? 10.330 13.130 -16.663 1.00 88.38 97 LEU A O 1
ATOM 760 N N . LEU A 1 98 ? 10.238 12.866 -18.880 1.00 85.50 98 LEU A N 1
ATOM 761 C CA . LEU A 1 98 ? 11.313 11.871 -18.933 1.00 85.50 98 LEU A CA 1
ATOM 762 C C . LEU A 1 98 ? 12.603 12.384 -18.290 1.00 85.50 98 LEU A C 1
ATOM 764 O O . LEU A 1 98 ? 13.308 11.643 -17.605 1.00 85.50 98 LEU A O 1
ATOM 768 N N . LYS A 1 99 ? 12.923 13.662 -18.513 1.00 86.88 99 LYS A N 1
ATOM 769 C CA . LYS A 1 99 ? 14.123 14.299 -17.965 1.00 86.88 99 LYS A CA 1
ATOM 770 C C . LYS A 1 99 ? 14.041 14.393 -16.442 1.00 86.88 99 LYS A C 1
ATOM 772 O O . LYS A 1 99 ? 15.032 14.151 -15.759 1.00 86.88 99 LYS A O 1
ATOM 777 N N . GLU A 1 100 ? 12.877 14.745 -15.920 1.00 88.69 100 GLU A N 1
ATOM 778 C CA . GLU A 1 100 ? 12.578 14.874 -14.499 1.00 88.69 100 GLU A CA 1
ATOM 779 C C . GLU A 1 100 ? 12.601 13.500 -13.829 1.00 88.69 100 GLU A C 1
ATOM 781 O O . GLU A 1 100 ? 13.290 13.325 -12.827 1.00 88.69 100 GLU A O 1
ATOM 786 N N . HIS A 1 101 ? 11.955 12.500 -14.430 1.00 83.81 101 HIS A N 1
ATOM 787 C CA . HIS A 1 101 ? 11.972 11.120 -13.952 1.00 83.81 101 HIS A CA 1
ATOM 788 C C . HIS A 1 101 ? 13.396 10.552 -13.896 1.00 83.81 101 HIS A C 1
ATOM 790 O O . HIS A 1 101 ? 13.795 10.013 -12.866 1.00 83.81 101 HIS A O 1
ATOM 796 N N . LYS A 1 102 ? 14.204 10.734 -14.953 1.00 84.19 102 LYS A N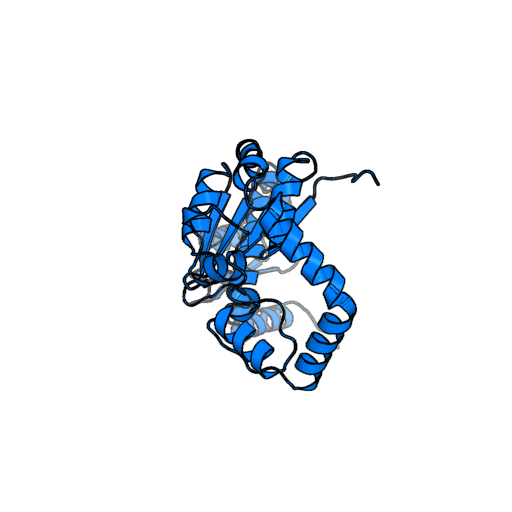 1
ATOM 797 C CA . LYS A 1 102 ? 15.609 10.288 -14.966 1.00 84.19 102 LYS A CA 1
ATOM 798 C C . LYS A 1 102 ? 16.434 10.955 -13.866 1.00 84.19 102 LYS A C 1
ATOM 800 O O . LYS A 1 102 ? 17.231 10.282 -13.223 1.00 84.19 102 LYS A O 1
ATOM 805 N N . LYS A 1 103 ? 16.221 12.251 -13.609 1.00 85.56 103 LYS A N 1
ATOM 806 C CA . LYS A 1 103 ? 16.880 12.957 -12.498 1.00 85.56 103 LYS A CA 1
ATOM 807 C C . LYS A 1 103 ? 16.469 12.410 -11.134 1.00 85.56 103 LYS A C 1
ATOM 809 O O . LYS A 1 103 ? 17.334 12.257 -10.281 1.00 85.56 103 LYS A O 1
ATOM 814 N N . ILE A 1 104 ? 15.182 12.129 -10.931 1.00 84.00 104 ILE A N 1
ATOM 815 C CA . ILE A 1 104 ? 14.673 11.561 -9.675 1.00 84.00 104 ILE A CA 1
ATOM 816 C C . ILE A 1 104 ? 15.293 10.184 -9.437 1.00 84.00 104 ILE A C 1
ATOM 818 O O . ILE A 1 104 ? 15.824 9.944 -8.360 1.00 84.00 104 ILE A O 1
ATOM 822 N N . ILE A 1 105 ? 15.290 9.311 -10.448 1.00 81.94 105 ILE A N 1
ATOM 823 C CA . ILE A 1 105 ? 15.868 7.965 -10.342 1.00 81.94 105 ILE A CA 1
ATOM 824 C C . ILE A 1 105 ? 17.377 8.025 -10.084 1.00 81.94 105 ILE A C 1
ATOM 826 O O . ILE A 1 105 ? 17.867 7.332 -9.196 1.00 81.94 105 ILE A O 1
ATOM 830 N N . ALA A 1 106 ? 18.110 8.872 -10.814 1.00 81.25 106 ALA A N 1
ATOM 831 C CA . ALA A 1 106 ? 19.544 9.048 -10.594 1.00 81.25 106 ALA A CA 1
ATOM 832 C C . ALA A 1 106 ? 19.832 9.555 -9.173 1.00 81.25 106 ALA A C 1
ATOM 834 O O . ALA A 1 106 ? 20.627 8.956 -8.458 1.00 81.25 106 ALA A O 1
ATOM 835 N N . SER A 1 107 ? 19.123 10.598 -8.723 1.00 80.25 107 SER A N 1
ATOM 836 C CA . SER A 1 107 ? 19.255 11.129 -7.360 1.00 80.25 107 SER A CA 1
ATOM 837 C C . SER A 1 107 ? 18.971 10.065 -6.302 1.00 80.25 107 SER A C 1
ATOM 839 O O . SER A 1 107 ? 19.741 9.930 -5.351 1.00 80.25 107 SER A O 1
ATOM 841 N N . LEU A 1 108 ? 17.899 9.289 -6.494 1.00 79.75 108 LEU A N 1
ATOM 842 C CA . LEU A 1 108 ? 17.501 8.227 -5.582 1.00 79.75 108 LEU A CA 1
ATOM 843 C C . LEU A 1 108 ? 18.634 7.215 -5.402 1.00 79.75 108 LEU A C 1
ATOM 845 O O . LEU A 1 108 ? 19.009 6.943 -4.270 1.00 79.75 108 LEU A O 1
ATOM 849 N N . PHE A 1 109 ? 19.207 6.686 -6.485 1.00 78.75 109 PHE A N 1
ATOM 850 C CA . PHE A 1 109 ? 20.237 5.646 -6.390 1.00 78.75 109 PHE A CA 1
ATOM 851 C C . PHE A 1 109 ? 21.632 6.173 -6.031 1.00 78.75 109 PHE A C 1
ATOM 853 O O . PHE A 1 109 ? 22.377 5.476 -5.346 1.00 78.75 109 PHE A O 1
ATOM 860 N N . GLU A 1 110 ? 21.993 7.382 -6.463 1.00 78.50 110 GLU A N 1
ATOM 861 C CA . GLU A 1 110 ? 23.323 7.951 -6.210 1.00 78.50 110 GLU A CA 1
ATOM 862 C C . GLU A 1 110 ? 23.461 8.551 -4.803 1.00 78.50 110 GLU A C 1
ATOM 864 O O . GLU A 1 110 ? 24.546 8.495 -4.225 1.00 78.50 110 GLU A O 1
ATOM 869 N N . HIS A 1 111 ? 22.389 9.128 -4.245 1.00 73.56 111 HIS A N 1
ATOM 870 C CA . HIS A 1 111 ? 22.469 9.939 -3.024 1.00 73.56 111 HIS A CA 1
ATOM 871 C C . HIS A 1 111 ? 21.614 9.391 -1.881 1.00 73.56 111 HIS A C 1
ATOM 873 O O . HIS A 1 111 ? 22.115 9.216 -0.769 1.00 73.56 111 HIS A O 1
ATOM 879 N N . ASP A 1 112 ? 20.333 9.118 -2.138 1.00 72.44 112 ASP A N 1
ATOM 880 C CA . ASP A 1 112 ? 19.382 8.790 -1.071 1.00 72.44 112 ASP A CA 1
ATOM 881 C C . ASP A 1 112 ? 19.465 7.318 -0.653 1.00 72.44 112 ASP A C 1
ATOM 883 O O . ASP A 1 112 ? 19.444 7.008 0.538 1.00 72.44 112 ASP A O 1
ATOM 887 N N . TYR A 1 113 ? 19.605 6.413 -1.624 1.00 76.75 113 TYR A N 1
ATOM 888 C CA . TYR A 1 113 ? 19.636 4.966 -1.422 1.00 76.75 113 TYR A CA 1
ATOM 889 C C . TYR A 1 113 ? 20.790 4.508 -0.517 1.00 76.75 113 TYR A C 1
ATOM 891 O O . TYR A 1 113 ? 20.521 3.797 0.451 1.00 76.75 113 TYR A O 1
ATOM 899 N N . PRO A 1 114 ? 22.053 4.949 -0.717 1.00 79.81 114 PRO A N 1
ATOM 900 C CA . PRO A 1 114 ? 23.168 4.527 0.137 1.00 79.81 114 PRO A CA 1
ATOM 901 C C . PRO A 1 114 ? 23.015 4.934 1.608 1.00 79.81 114 PRO A C 1
ATOM 903 O O . PRO A 1 114 ? 23.666 4.362 2.479 1.00 79.81 114 PRO A O 1
ATOM 906 N N . GLN A 1 115 ? 22.177 5.934 1.895 1.00 81.38 115 GLN A N 1
ATOM 907 C CA . GLN A 1 115 ? 21.926 6.437 3.246 1.00 81.38 115 GLN A CA 1
ATOM 908 C C . GLN A 1 115 ? 20.494 6.174 3.721 1.00 81.38 115 GLN A C 1
ATOM 910 O O . GLN A 1 115 ? 20.101 6.669 4.778 1.00 81.38 115 GLN A O 1
ATOM 915 N N . ILE A 1 116 ? 19.708 5.386 2.981 1.00 83.19 116 ILE A N 1
ATOM 916 C CA . ILE A 1 116 ? 18.276 5.226 3.249 1.00 83.19 116 ILE A CA 1
ATOM 917 C C . ILE A 1 116 ? 18.034 4.663 4.653 1.00 83.19 116 ILE A C 1
ATOM 919 O O . ILE A 1 116 ? 17.219 5.195 5.404 1.00 83.19 116 ILE A O 1
ATOM 923 N N . GLU A 1 117 ? 18.834 3.681 5.073 1.00 87.62 117 GLU A N 1
ATOM 924 C CA . GLU A 1 117 ? 18.749 3.097 6.413 1.00 87.62 117 GLU A CA 1
ATOM 925 C C . GLU A 1 117 ? 19.149 4.091 7.512 1.00 87.62 117 GLU A C 1
ATOM 927 O O . GLU A 1 117 ? 18.558 4.097 8.595 1.00 87.62 117 GLU A O 1
ATOM 932 N N . HIS A 1 118 ? 20.120 4.972 7.237 1.00 90.06 118 HIS A N 1
ATOM 933 C CA . HIS A 1 118 ? 20.494 6.048 8.154 1.00 90.06 118 HIS A CA 1
ATOM 934 C C . HIS A 1 118 ? 19.348 7.053 8.311 1.00 90.06 118 HIS A C 1
ATOM 936 O O . HIS A 1 118 ? 18.998 7.423 9.434 1.00 90.06 118 HIS A O 1
ATOM 942 N N . HIS A 1 119 ? 18.714 7.447 7.205 1.00 87.94 119 HIS A N 1
ATOM 943 C CA . HIS A 1 119 ? 17.560 8.341 7.230 1.00 87.94 119 HIS A CA 1
ATOM 944 C C . HIS A 1 119 ? 16.362 7.716 7.958 1.00 87.94 119 HIS A C 1
ATOM 946 O O . HIS A 1 119 ? 15.675 8.402 8.718 1.00 87.94 119 HIS A O 1
ATOM 952 N N . TYR A 1 120 ? 16.144 6.411 7.795 1.00 94.12 120 TYR A N 1
ATOM 953 C CA . TYR A 1 120 ? 15.071 5.681 8.466 1.00 94.12 120 TYR A CA 1
ATOM 954 C C . TYR A 1 120 ? 15.351 5.371 9.934 1.00 94.12 120 TYR A C 1
ATOM 956 O O . TYR A 1 120 ? 14.417 5.074 10.672 1.00 94.12 120 TYR A O 1
ATOM 964 N N . ALA A 1 121 ? 16.591 5.492 10.415 1.00 93.38 121 ALA A N 1
ATOM 965 C CA . ALA A 1 121 ? 16.941 5.133 11.788 1.00 93.38 121 ALA A CA 1
ATOM 966 C C . ALA A 1 121 ? 16.089 5.849 12.855 1.00 93.38 121 ALA A C 1
ATOM 968 O O . ALA A 1 121 ? 15.841 5.273 13.917 1.00 93.38 121 ALA A O 1
ATOM 969 N N . LYS A 1 122 ? 15.615 7.072 12.568 1.00 93.94 122 LYS A N 1
ATOM 970 C CA . LYS A 1 122 ? 14.734 7.849 13.457 1.00 93.94 122 LYS A CA 1
ATOM 971 C C . LYS A 1 122 ? 13.307 7.309 13.553 1.00 93.94 122 LYS A C 1
ATOM 973 O O . LYS A 1 122 ? 12.622 7.640 14.514 1.00 93.94 122 LYS A O 1
ATOM 978 N N . LEU A 1 123 ? 12.875 6.434 12.644 1.00 95.62 123 LEU A N 1
ATOM 979 C CA . LEU A 1 123 ? 11.579 5.756 12.747 1.00 95.62 123 LEU A CA 1
ATOM 980 C C . LEU A 1 123 ? 11.460 4.890 14.012 1.00 95.62 123 LEU A C 1
ATOM 982 O O . LEU A 1 123 ? 10.351 4.662 14.481 1.00 95.62 123 LEU A O 1
ATOM 986 N N . ARG A 1 124 ? 12.583 4.510 14.643 1.00 95.88 124 ARG A N 1
ATOM 987 C CA . ARG A 1 124 ? 12.597 3.866 15.973 1.00 95.88 124 ARG A CA 1
ATOM 988 C C . ARG A 1 124 ? 11.977 4.715 17.084 1.00 95.88 124 ARG A C 1
ATOM 990 O O . ARG A 1 124 ? 11.673 4.191 18.147 1.00 95.88 124 ARG A O 1
ATOM 997 N N . GLN A 1 125 ? 11.857 6.024 16.870 1.00 92.44 125 GLN A N 1
ATOM 998 C CA . GLN A 1 125 ? 11.276 6.980 17.817 1.00 92.44 125 GLN A CA 1
ATOM 999 C C . GLN A 1 125 ? 9.810 7.297 17.487 1.00 92.44 125 GLN A C 1
ATOM 1001 O O . GLN A 1 125 ? 9.197 8.128 18.157 1.00 92.44 125 GLN A O 1
ATOM 1006 N N . LEU A 1 126 ? 9.260 6.685 16.434 1.00 93.00 126 LEU A N 1
ATOM 1007 C CA . LEU A 1 126 ? 7.887 6.907 16.017 1.00 93.00 126 LEU A CA 1
ATOM 1008 C C . LEU A 1 126 ? 6.938 6.197 16.990 1.00 93.00 126 LEU A C 1
ATOM 1010 O O . LEU A 1 126 ? 7.006 4.981 17.156 1.00 93.00 126 LEU A O 1
ATOM 1014 N N . ASN A 1 127 ? 6.062 6.973 17.627 1.00 87.75 127 ASN A N 1
ATOM 1015 C CA . ASN A 1 127 ? 5.104 6.464 18.612 1.00 87.75 127 ASN A CA 1
ATOM 1016 C C . ASN A 1 127 ? 3.711 6.215 18.024 1.00 87.75 127 ASN A C 1
ATOM 1018 O O . ASN A 1 127 ? 2.882 5.601 18.690 1.00 87.75 127 ASN A O 1
ATOM 1022 N N . CYS A 1 128 ? 3.426 6.701 16.814 1.00 90.25 128 CYS A N 1
ATOM 1023 C CA . CYS A 1 128 ? 2.130 6.476 16.188 1.00 90.25 128 CYS A CA 1
ATOM 1024 C C . CYS A 1 128 ? 2.020 5.065 15.586 1.00 90.25 128 CYS A C 1
ATOM 1026 O O . CYS A 1 128 ? 3.049 4.466 15.252 1.00 90.25 128 CYS A O 1
ATOM 1028 N N . PRO A 1 129 ? 0.793 4.534 15.434 1.00 94.38 129 PRO A N 1
ATOM 1029 C CA . PRO A 1 129 ? 0.570 3.261 14.764 1.00 94.38 129 PRO A CA 1
ATOM 1030 C C . PRO A 1 129 ? 1.088 3.276 13.320 1.00 94.38 129 PRO A C 1
ATOM 1032 O O . PRO A 1 129 ? 0.918 4.258 12.584 1.00 94.38 129 PRO A O 1
ATOM 1035 N N . ALA A 1 130 ? 1.678 2.159 12.897 1.00 96.62 130 ALA A N 1
ATOM 1036 C CA . ALA A 1 130 ? 2.156 1.960 11.536 1.00 96.62 130 ALA A CA 1
ATOM 1037 C C . ALA A 1 130 ? 1.662 0.637 10.936 1.00 96.62 130 ALA A C 1
ATOM 1039 O O . ALA A 1 130 ? 1.890 -0.423 11.506 1.00 96.62 130 ALA A O 1
ATOM 1040 N N . LEU A 1 131 ? 1.075 0.676 9.743 1.00 97.38 131 LEU A N 1
ATOM 1041 C CA . LEU A 1 131 ? 0.825 -0.521 8.940 1.00 97.38 131 LEU A CA 1
ATOM 1042 C C . LEU A 1 131 ? 1.944 -0.696 7.920 1.00 97.38 131 LEU A C 1
ATOM 1044 O O . LEU A 1 131 ? 2.248 0.222 7.161 1.00 97.38 131 LEU A O 1
ATOM 1048 N N . ILE A 1 132 ? 2.510 -1.893 7.856 1.00 98.31 132 ILE A N 1
ATOM 1049 C CA . ILE A 1 132 ? 3.449 -2.331 6.829 1.00 98.31 132 ILE A CA 1
ATOM 1050 C C . ILE A 1 132 ? 2.732 -3.387 5.994 1.00 98.31 132 ILE A C 1
ATOM 1052 O O . ILE A 1 132 ? 2.355 -4.440 6.505 1.00 98.31 132 ILE A O 1
ATOM 1056 N N . LEU A 1 133 ? 2.543 -3.107 4.708 1.00 97.44 133 LEU A N 1
ATOM 1057 C CA . LEU A 1 133 ? 1.866 -4.003 3.778 1.00 97.44 133 LEU A CA 1
ATOM 1058 C C . LEU A 1 133 ? 2.812 -4.377 2.636 1.00 97.44 133 LEU A C 1
ATOM 1060 O O . LEU A 1 133 ? 3.433 -3.501 2.027 1.00 97.44 133 LEU A O 1
ATOM 1064 N N . TRP A 1 134 ? 2.924 -5.673 2.349 1.00 98.12 134 TRP A N 1
ATOM 1065 C CA . TRP A 1 134 ? 3.836 -6.187 1.325 1.00 98.12 134 TRP A CA 1
ATOM 1066 C C . TRP A 1 134 ? 3.222 -7.325 0.517 1.00 98.12 134 TRP A C 1
ATOM 1068 O O . TRP A 1 134 ? 2.486 -8.146 1.060 1.00 98.12 134 TRP A O 1
ATOM 1078 N N . GLY A 1 135 ? 3.573 -7.432 -0.764 1.00 97.75 135 GLY A N 1
ATOM 1079 C CA . GLY A 1 135 ? 3.267 -8.615 -1.567 1.00 97.75 135 GLY A CA 1
ATOM 1080 C C . GLY A 1 135 ? 4.300 -9.727 -1.368 1.00 97.75 135 GLY A C 1
ATOM 1081 O O . GLY A 1 135 ? 5.505 -9.472 -1.394 1.00 97.75 135 GLY A O 1
ATOM 1082 N N . ARG A 1 136 ? 3.861 -10.980 -1.192 1.00 96.81 136 ARG A N 1
ATOM 1083 C CA . ARG A 1 136 ? 4.764 -12.137 -1.048 1.00 96.81 136 ARG A CA 1
ATOM 1084 C C . ARG A 1 136 ? 5.694 -12.308 -2.257 1.00 96.81 136 ARG A C 1
ATOM 1086 O O . ARG A 1 136 ? 6.845 -12.701 -2.079 1.00 96.81 136 ARG A O 1
ATOM 1093 N N . GLN A 1 137 ? 5.208 -12.026 -3.465 1.00 96.88 137 GLN A N 1
ATOM 1094 C CA . GLN A 1 137 ? 5.915 -12.205 -4.737 1.00 96.88 137 GLN A CA 1
ATOM 1095 C C . GLN A 1 137 ? 6.488 -10.895 -5.292 1.00 96.88 137 GLN A C 1
ATOM 1097 O O . GLN A 1 137 ? 6.817 -10.831 -6.478 1.00 96.88 137 GLN A O 1
ATOM 1102 N N . ASP A 1 138 ? 6.617 -9.858 -4.465 1.00 96.50 138 ASP A N 1
ATOM 1103 C CA . ASP A 1 138 ? 7.216 -8.586 -4.861 1.00 96.50 138 ASP A CA 1
ATOM 1104 C C . ASP A 1 138 ? 8.620 -8.794 -5.473 1.00 96.50 138 ASP A C 1
ATOM 1106 O O . ASP A 1 138 ? 9.550 -9.277 -4.823 1.00 96.50 138 ASP A O 1
ATOM 1110 N N . GLN A 1 139 ? 8.737 -8.462 -6.765 1.00 91.62 139 GLN A N 1
ATOM 1111 C CA . GLN A 1 139 ? 9.961 -8.574 -7.564 1.00 91.62 139 GLN A CA 1
ATOM 1112 C C . GLN A 1 139 ? 10.782 -7.279 -7.580 1.00 91.62 139 GLN A C 1
ATOM 1114 O O . GLN A 1 139 ? 11.783 -7.216 -8.283 1.00 91.62 139 GLN A O 1
ATOM 1119 N N . VAL A 1 140 ? 10.370 -6.237 -6.856 1.00 89.50 140 VAL A N 1
ATOM 1120 C CA . VAL A 1 140 ? 11.127 -4.989 -6.694 1.00 89.50 140 VAL A CA 1
ATOM 1121 C C . VAL A 1 140 ? 11.916 -5.066 -5.395 1.00 89.50 140 VAL A C 1
ATOM 1123 O O . VAL A 1 140 ? 13.144 -5.114 -5.424 1.00 89.50 140 VAL A O 1
ATOM 1126 N N . TYR A 1 141 ? 11.226 -5.200 -4.266 1.00 90.75 141 TYR A N 1
ATOM 1127 C CA . TYR A 1 141 ? 11.842 -5.467 -2.969 1.00 90.75 141 TYR A CA 1
ATOM 1128 C C . TYR A 1 141 ? 11.191 -6.698 -2.360 1.00 90.75 141 TYR A C 1
ATOM 1130 O O . TYR A 1 141 ? 9.971 -6.759 -2.228 1.00 90.75 141 TYR A O 1
ATOM 1138 N N . ALA A 1 142 ? 12.006 -7.677 -1.975 1.00 94.81 142 ALA A N 1
ATOM 1139 C CA . ALA A 1 142 ? 11.509 -8.918 -1.411 1.00 94.81 142 ALA A CA 1
ATOM 1140 C C . ALA A 1 142 ? 10.705 -8.644 -0.132 1.00 94.81 142 ALA A C 1
ATOM 1142 O O . ALA A 1 142 ? 11.016 -7.724 0.628 1.00 94.81 142 ALA A O 1
ATOM 1143 N N . PHE A 1 143 ? 9.716 -9.496 0.152 1.00 94.81 143 PHE A N 1
ATOM 1144 C CA . PHE A 1 143 ? 8.845 -9.360 1.326 1.00 94.81 143 PHE A CA 1
ATOM 1145 C C . PHE A 1 143 ? 9.603 -9.327 2.667 1.00 94.81 143 PHE A C 1
ATOM 1147 O O . PHE A 1 143 ? 9.055 -8.888 3.674 1.00 94.81 143 PHE A O 1
ATOM 1154 N N . THR A 1 144 ? 10.870 -9.758 2.700 1.00 95.12 144 THR A N 1
ATOM 1155 C CA . THR A 1 144 ? 11.768 -9.607 3.856 1.00 95.12 144 THR A CA 1
ATOM 1156 C C . THR A 1 144 ? 11.972 -8.145 4.261 1.00 95.12 144 THR A C 1
ATOM 1158 O O . THR A 1 144 ? 12.260 -7.873 5.425 1.00 95.12 144 THR A O 1
ATOM 1161 N N . GLY A 1 145 ? 11.752 -7.195 3.345 1.00 95.38 145 GLY A N 1
ATOM 1162 C CA . GLY A 1 145 ? 11.740 -5.766 3.645 1.00 95.38 145 GLY A CA 1
ATOM 1163 C C . GLY A 1 145 ? 10.668 -5.394 4.670 1.00 95.38 145 GLY A C 1
ATOM 1164 O O . GLY A 1 145 ? 10.891 -4.520 5.504 1.00 95.38 145 GLY A O 1
ATOM 1165 N N . ALA A 1 146 ? 9.546 -6.113 4.696 1.00 95.69 146 ALA A N 1
ATOM 1166 C CA . ALA A 1 146 ? 8.497 -5.897 5.683 1.00 95.69 146 ALA A CA 1
ATOM 1167 C C . ALA A 1 146 ? 8.983 -6.205 7.111 1.00 95.69 146 ALA A C 1
ATOM 1169 O O . ALA A 1 146 ? 8.682 -5.466 8.045 1.00 95.69 146 ALA A O 1
ATOM 1170 N N . GLU A 1 147 ? 9.803 -7.249 7.273 1.00 93.31 147 GLU A N 1
ATOM 1171 C CA . GLU A 1 147 ? 10.415 -7.612 8.556 1.00 93.31 147 GLU A CA 1
ATOM 1172 C C . GLU A 1 147 ? 11.461 -6.577 8.996 1.00 93.31 147 GLU A C 1
ATOM 1174 O O . GLU A 1 147 ? 11.566 -6.255 10.180 1.00 93.31 147 GLU A O 1
ATOM 1179 N N . TYR A 1 148 ? 12.202 -5.992 8.048 1.00 95.50 148 TYR A N 1
ATOM 1180 C CA . TYR A 1 148 ? 13.085 -4.859 8.335 1.00 95.50 148 TYR A CA 1
ATOM 1181 C C . TYR A 1 148 ? 12.306 -3.686 8.949 1.00 95.50 148 TYR A C 1
ATOM 1183 O O . TYR A 1 148 ? 12.689 -3.190 10.010 1.00 95.50 148 TYR A O 1
ATOM 1191 N N . PHE A 1 149 ? 11.186 -3.279 8.340 1.00 96.62 149 PHE A N 1
ATOM 1192 C CA . PHE A 1 149 ? 10.366 -2.188 8.876 1.00 96.62 149 PHE A CA 1
ATOM 1193 C C . PHE A 1 149 ? 9.672 -2.559 10.187 1.00 96.62 149 PHE A C 1
ATOM 1195 O O . PHE A 1 149 ? 9.612 -1.718 11.083 1.00 96.62 149 PHE A O 1
ATOM 1202 N N . ARG A 1 150 ? 9.226 -3.812 10.343 1.00 95.38 150 ARG A N 1
ATOM 1203 C CA . ARG A 1 150 ? 8.615 -4.310 11.584 1.00 95.38 150 ARG A CA 1
ATOM 1204 C C . ARG A 1 150 ? 9.569 -4.182 12.770 1.00 95.38 150 ARG A C 1
ATOM 1206 O O . ARG A 1 150 ? 9.178 -3.736 13.840 1.00 95.38 150 ARG A O 1
ATOM 1213 N N . ASN A 1 151 ? 10.838 -4.531 12.569 1.00 95.12 151 ASN A N 1
ATOM 1214 C CA . ASN A 1 151 ? 11.869 -4.405 13.602 1.00 95.12 151 ASN A CA 1
ATOM 1215 C C . ASN A 1 151 ? 12.339 -2.958 13.814 1.00 95.12 151 ASN A C 1
ATOM 1217 O O . ASN A 1 151 ? 12.925 -2.633 14.848 1.00 95.12 151 ASN A O 1
ATOM 1221 N N . LEU A 1 152 ? 12.127 -2.089 12.825 1.00 96.12 152 LEU A N 1
ATOM 1222 C CA . LEU A 1 152 ? 12.518 -0.689 12.886 1.00 96.12 152 LEU A CA 1
ATOM 1223 C C . LEU A 1 152 ? 11.465 0.194 13.573 1.00 96.12 152 LEU A C 1
ATOM 1225 O O . LEU A 1 152 ? 11.846 1.149 14.247 1.00 96.12 152 LEU A O 1
ATOM 1229 N N . ILE A 1 153 ? 10.175 -0.095 13.392 1.00 96.81 153 ILE A N 1
ATOM 1230 C CA . ILE A 1 153 ? 9.058 0.735 13.857 1.00 96.81 153 ILE A CA 1
ATOM 1231 C C . ILE A 1 153 ? 8.359 0.033 15.036 1.00 96.81 153 ILE A C 1
ATOM 1233 O O . ILE A 1 153 ? 7.716 -0.994 14.815 1.00 96.81 153 ILE A O 1
ATOM 1237 N N . PRO A 1 154 ? 8.434 0.565 16.274 1.00 92.00 154 PRO A N 1
ATOM 1238 C CA . PRO A 1 154 ? 7.959 -0.141 17.471 1.00 92.00 154 PRO A CA 1
ATOM 1239 C C . PRO A 1 154 ? 6.470 -0.508 17.456 1.00 92.00 154 PRO A C 1
ATOM 1241 O O . PRO A 1 154 ? 6.111 -1.619 17.832 1.00 92.00 154 PRO A O 1
ATOM 1244 N N . ASN A 1 155 ? 5.615 0.409 16.997 1.00 91.19 155 ASN A N 1
ATOM 1245 C CA . ASN A 1 155 ? 4.158 0.251 16.997 1.00 91.19 155 ASN A CA 1
ATOM 1246 C C . ASN A 1 155 ? 3.655 -0.137 15.604 1.00 91.19 155 ASN A C 1
ATOM 1248 O O . ASN A 1 155 ? 2.778 0.526 15.048 1.00 91.19 155 ASN A O 1
ATOM 1252 N N . SER A 1 156 ? 4.278 -1.157 15.005 1.00 94.44 156 SER A N 1
ATOM 1253 C CA . SER A 1 156 ? 3.951 -1.585 13.648 1.00 94.44 156 SER A CA 1
ATOM 1254 C C . SER A 1 156 ? 3.226 -2.925 13.567 1.00 94.44 156 SER A C 1
ATOM 1256 O O . SER A 1 156 ? 3.614 -3.925 14.174 1.00 94.44 156 SER A O 1
ATOM 1258 N N . GLU A 1 157 ? 2.193 -2.947 12.734 1.00 93.19 157 GLU A N 1
ATOM 1259 C CA . GLU A 1 157 ? 1.557 -4.153 12.228 1.00 93.19 157 GLU A CA 1
ATOM 1260 C C . GLU A 1 157 ? 2.130 -4.479 10.853 1.00 93.19 157 GLU A C 1
ATOM 1262 O O . GLU A 1 157 ? 2.354 -3.595 10.029 1.00 93.19 157 GLU A O 1
ATOM 1267 N N . CYS A 1 158 ? 2.381 -5.759 10.594 1.00 92.94 158 CYS A N 1
ATOM 1268 C CA . CYS A 1 158 ? 2.952 -6.214 9.334 1.00 92.94 158 CYS A CA 1
ATOM 1269 C C . CYS A 1 158 ? 2.044 -7.272 8.720 1.00 92.94 158 CYS A C 1
ATOM 1271 O O . CYS A 1 158 ? 1.788 -8.304 9.345 1.00 92.94 158 CYS A O 1
ATOM 1273 N N . LEU A 1 159 ? 1.580 -7.016 7.499 1.00 93.56 159 LEU A N 1
ATOM 1274 C CA . LEU A 1 159 ? 0.744 -7.926 6.732 1.00 93.56 159 LEU A CA 1
ATOM 1275 C C . LEU A 1 159 ? 1.413 -8.244 5.394 1.00 93.56 159 LEU A C 1
ATOM 1277 O O . LEU A 1 159 ? 1.758 -7.353 4.616 1.00 93.56 159 LEU A O 1
ATOM 1281 N N . ILE A 1 160 ? 1.559 -9.538 5.118 1.00 95.25 160 ILE A N 1
ATOM 1282 C CA . ILE A 1 160 ? 2.028 -10.034 3.826 1.00 95.25 160 ILE A CA 1
ATOM 1283 C C . ILE A 1 160 ? 0.832 -10.583 3.056 1.00 95.25 160 ILE A C 1
ATOM 1285 O O . ILE A 1 160 ? 0.134 -11.472 3.541 1.00 95.25 160 ILE A O 1
ATOM 1289 N N . LEU A 1 161 ? 0.603 -10.060 1.856 1.00 91.06 161 LEU A N 1
ATOM 1290 C CA . LEU A 1 161 ? -0.428 -10.532 0.945 1.00 91.06 161 LEU A CA 1
ATOM 1291 C C . LEU A 1 161 ? 0.127 -11.676 0.092 1.00 91.06 161 LEU A C 1
ATOM 1293 O O . LEU A 1 161 ? 1.074 -11.487 -0.674 1.00 91.06 161 LEU A O 1
ATOM 1297 N N . GLU A 1 162 ? -0.474 -12.857 0.217 1.00 93.50 162 GLU A N 1
ATOM 1298 C CA . GLU A 1 162 ? -0.177 -13.999 -0.652 1.00 93.50 162 GLU A CA 1
ATOM 1299 C C . GLU A 1 162 ? -0.698 -13.758 -2.077 1.00 93.50 162 GLU A C 1
ATOM 1301 O O . GLU A 1 162 ? -1.710 -13.079 -2.283 1.00 93.50 162 GLU A O 1
ATOM 1306 N N . ASP A 1 163 ? -0.010 -14.338 -3.062 1.00 93.94 163 ASP A N 1
ATOM 1307 C CA . ASP A 1 163 ? -0.269 -14.182 -4.502 1.00 93.94 163 ASP A CA 1
ATOM 1308 C C . ASP A 1 163 ? -0.347 -12.713 -4.946 1.00 93.94 163 ASP A C 1
ATOM 1310 O O . ASP A 1 163 ? -1.251 -12.299 -5.676 1.00 93.94 163 ASP A O 1
ATOM 1314 N N . CYS A 1 164 ? 0.592 -11.905 -4.459 1.00 96.25 164 CYS A N 1
ATOM 1315 C CA . CYS A 1 164 ? 0.624 -10.463 -4.630 1.00 96.25 164 CYS A CA 1
ATOM 1316 C C . CYS A 1 164 ? 2.054 -9.982 -4.906 1.00 96.25 164 CYS A C 1
ATOM 1318 O O . CYS A 1 164 ? 2.992 -10.340 -4.191 1.00 96.25 164 CYS A O 1
ATOM 1320 N N . GLY A 1 165 ? 2.219 -9.188 -5.961 1.00 96.56 165 GLY A N 1
ATOM 1321 C CA . GLY A 1 165 ? 3.465 -8.541 -6.355 1.00 96.56 165 GLY A CA 1
ATOM 1322 C C . GLY A 1 165 ? 3.636 -7.161 -5.718 1.00 96.56 165 GLY A C 1
ATOM 1323 O O . GLY A 1 165 ? 3.112 -6.875 -4.643 1.00 96.56 165 GLY A O 1
ATOM 1324 N N . HIS A 1 166 ? 4.378 -6.285 -6.396 1.00 96.56 166 HIS A N 1
ATOM 1325 C CA . HIS A 1 166 ? 4.709 -4.952 -5.887 1.00 96.56 166 HIS A CA 1
ATOM 1326 C C . HIS A 1 166 ? 3.494 -4.011 -5.875 1.00 96.56 166 HIS A C 1
ATOM 1328 O O . HIS A 1 166 ? 3.281 -3.256 -4.925 1.00 96.56 166 HIS A O 1
ATOM 1334 N N . ILE A 1 167 ? 2.661 -4.051 -6.925 1.00 95.69 167 ILE A N 1
ATOM 1335 C CA . ILE A 1 167 ? 1.480 -3.178 -7.033 1.00 95.69 167 ILE A CA 1
ATOM 1336 C C . ILE A 1 167 ? 0.256 -3.879 -6.445 1.00 95.69 167 ILE A C 1
ATOM 1338 O O . ILE A 1 167 ? -0.626 -4.362 -7.157 1.00 95.69 167 ILE A O 1
ATOM 1342 N N . MET A 1 168 ? 0.190 -3.890 -5.11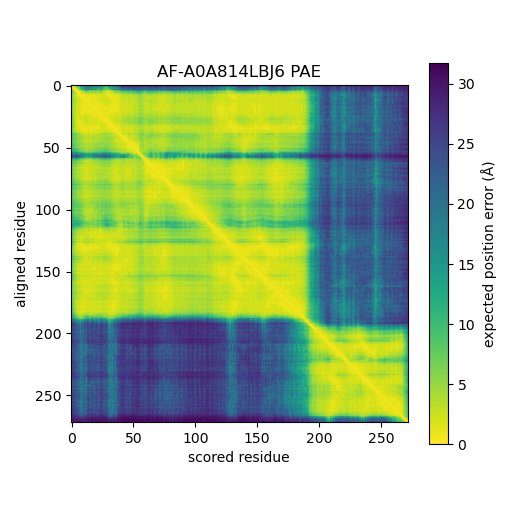6 1.00 95.12 168 MET A N 1
ATOM 1343 C CA . MET A 1 168 ? -0.875 -4.546 -4.349 1.00 95.12 168 MET A CA 1
ATOM 1344 C C . MET A 1 168 ? -2.284 -4.073 -4.741 1.00 95.12 168 MET A C 1
ATOM 1346 O O . MET A 1 168 ? -3.200 -4.883 -4.845 1.00 95.12 168 MET A O 1
ATOM 1350 N N . GLY A 1 169 ? -2.448 -2.789 -5.080 1.00 91.31 169 GLY A N 1
ATOM 1351 C CA . GLY A 1 169 ? -3.723 -2.244 -5.564 1.00 91.31 169 GLY A CA 1
ATOM 1352 C C . GLY A 1 169 ? -4.199 -2.813 -6.910 1.00 91.31 169 GLY A C 1
ATOM 1353 O O . GLY A 1 169 ? -5.375 -2.695 -7.233 1.00 91.31 169 GLY A O 1
ATOM 1354 N N . ILE A 1 170 ? -3.317 -3.442 -7.694 1.00 93.50 170 ILE A N 1
ATOM 1355 C CA . ILE A 1 170 ? -3.692 -4.179 -8.910 1.00 93.50 170 ILE A CA 1
ATOM 1356 C C . ILE A 1 170 ? -3.952 -5.646 -8.564 1.00 93.50 170 ILE A C 1
ATOM 1358 O O . ILE A 1 170 ? -5.007 -6.197 -8.899 1.00 93.50 170 ILE A O 1
ATOM 1362 N N . ASP A 1 171 ? -3.006 -6.286 -7.877 1.00 94.44 171 ASP A N 1
ATOM 1363 C CA . ASP A 1 171 ? -3.063 -7.723 -7.609 1.00 94.44 171 ASP A CA 1
ATOM 1364 C C . ASP A 1 171 ? -4.166 -8.103 -6.628 1.00 94.44 171 ASP A C 1
ATOM 1366 O O . ASP A 1 171 ? -4.902 -9.059 -6.862 1.00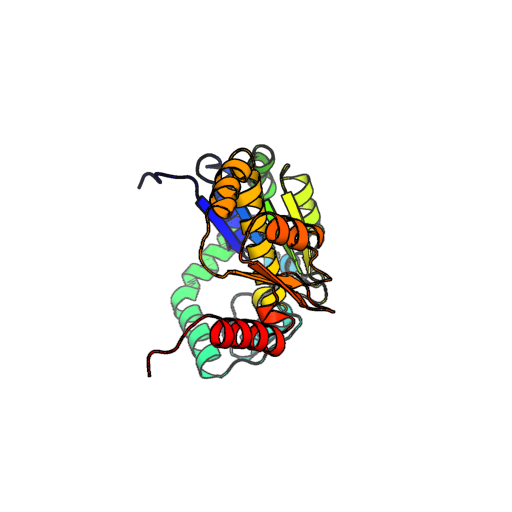 94.44 171 ASP A O 1
ATOM 1370 N N . LYS A 1 172 ? -4.341 -7.329 -5.562 1.00 92.00 172 LYS A N 1
ATOM 1371 C CA . LYS A 1 172 ? -5.267 -7.614 -4.467 1.00 92.00 172 LYS A CA 1
ATOM 1372 C C . LYS A 1 172 ? -5.962 -6.320 -4.009 1.00 92.00 172 LYS A C 1
ATOM 1374 O O . LYS A 1 172 ? -5.763 -5.916 -2.865 1.00 92.00 172 LYS A O 1
ATOM 1379 N N . PRO A 1 173 ? -6.742 -5.633 -4.873 1.00 88.56 173 PRO A N 1
ATOM 1380 C CA . PRO A 1 173 ? -7.360 -4.345 -4.545 1.00 88.56 173 PRO A CA 1
ATOM 1381 C C . PRO A 1 173 ? -8.201 -4.423 -3.269 1.00 88.56 173 PRO A C 1
ATOM 1383 O O . PRO A 1 173 ? -7.965 -3.650 -2.345 1.00 88.56 173 PRO A O 1
ATOM 1386 N N . ASP A 1 174 ? -9.095 -5.409 -3.176 1.00 83.31 174 ASP A N 1
ATOM 1387 C CA . ASP A 1 174 ? -9.998 -5.552 -2.031 1.00 83.31 174 ASP A CA 1
ATOM 1388 C C . ASP A 1 174 ? -9.243 -5.894 -0.746 1.00 83.31 174 ASP A C 1
ATOM 1390 O O . ASP A 1 174 ? -9.519 -5.309 0.297 1.00 83.31 174 ASP A O 1
ATOM 1394 N N . ASP A 1 175 ? -8.245 -6.782 -0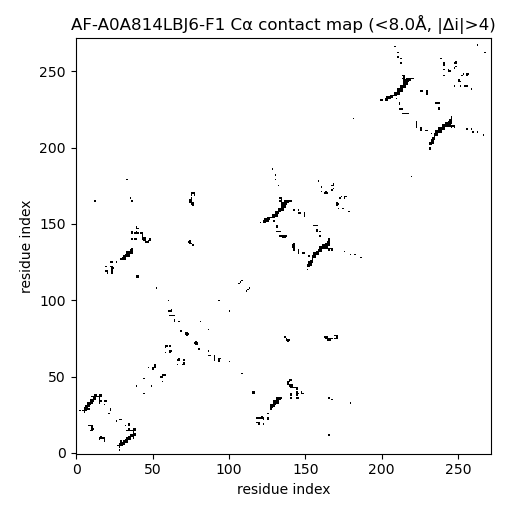.806 1.00 84.56 175 ASP A N 1
ATOM 1395 C CA . ASP A 1 175 ? -7.448 -7.136 0.376 1.00 84.56 175 ASP A CA 1
ATOM 1396 C C . ASP A 1 175 ? -6.551 -5.975 0.823 1.00 84.56 175 ASP A C 1
ATOM 1398 O O . ASP A 1 175 ? -6.396 -5.744 2.019 1.00 84.56 175 ASP A O 1
ATOM 1402 N N . THR A 1 176 ? -6.002 -5.212 -0.127 1.00 88.06 176 THR A N 1
ATOM 1403 C CA . THR A 1 176 ? -5.198 -4.011 0.144 1.00 88.06 176 THR A CA 1
ATOM 1404 C C . THR A 1 176 ? -6.053 -2.947 0.819 1.00 88.06 176 THR A C 1
ATOM 1406 O O . THR A 1 176 ? -5.685 -2.425 1.870 1.00 88.06 176 THR A O 1
ATOM 1409 N N . THR A 1 177 ? -7.219 -2.644 0.245 1.00 85.44 177 THR A N 1
ATOM 1410 C CA . THR A 1 177 ? -8.166 -1.679 0.806 1.00 85.44 177 THR A CA 1
ATOM 1411 C C . THR A 1 177 ? -8.683 -2.143 2.161 1.00 85.44 177 THR A C 1
ATOM 1413 O O . THR A 1 177 ? -8.717 -1.341 3.090 1.00 85.44 177 THR A O 1
ATOM 1416 N N . ARG A 1 178 ? -9.022 -3.428 2.313 1.00 81.00 178 ARG A N 1
ATOM 1417 C CA . ARG A 1 178 ? -9.461 -4.004 3.588 1.00 81.00 178 ARG A CA 1
ATOM 1418 C C . ARG A 1 178 ? -8.384 -3.866 4.657 1.00 81.00 178 ARG A C 1
ATOM 1420 O O . ARG A 1 178 ? -8.692 -3.363 5.727 1.00 81.00 178 ARG A O 1
ATOM 1427 N N . ALA A 1 179 ? -7.136 -4.229 4.363 1.00 82.38 179 ALA A N 1
ATOM 1428 C CA . ALA A 1 179 ? -6.030 -4.102 5.311 1.00 82.38 179 ALA A CA 1
ATOM 1429 C C . ALA A 1 179 ? -5.847 -2.656 5.794 1.00 82.38 179 ALA A C 1
ATOM 1431 O O . ALA A 1 179 ? -5.777 -2.409 6.995 1.00 82.38 179 ALA A O 1
ATOM 1432 N N . ILE A 1 180 ? -5.836 -1.700 4.860 1.00 87.25 180 ILE A N 1
ATOM 1433 C CA . ILE A 1 180 ? -5.707 -0.274 5.176 1.00 87.25 180 ILE A CA 1
ATOM 1434 C C . ILE A 1 180 ? -6.895 0.204 6.018 1.00 87.25 180 ILE A C 1
ATOM 1436 O O . ILE A 1 180 ? -6.694 0.829 7.052 1.00 87.25 180 ILE A O 1
ATOM 1440 N N . LEU A 1 181 ? -8.131 -0.084 5.603 1.00 84.50 181 LEU A N 1
ATOM 1441 C CA . LEU A 1 181 ? -9.326 0.383 6.307 1.00 84.50 181 LEU A CA 1
ATOM 1442 C C . LEU A 1 181 ? -9.459 -0.238 7.695 1.00 84.50 181 LEU A C 1
ATOM 1444 O O . LEU A 1 181 ? -9.742 0.489 8.641 1.00 84.50 181 LEU A O 1
ATOM 1448 N N . THR A 1 182 ? -9.230 -1.546 7.833 1.00 80.94 182 THR A N 1
ATOM 1449 C CA . THR A 1 182 ? -9.250 -2.233 9.130 1.00 80.94 182 THR A CA 1
ATOM 1450 C C . THR A 1 182 ? -8.231 -1.615 10.078 1.00 80.94 182 THR A C 1
ATOM 1452 O O . THR A 1 182 ? -8.584 -1.294 11.208 1.00 80.94 182 THR A O 1
ATOM 1455 N N . PHE A 1 183 ? -7.007 -1.373 9.607 1.00 85.19 183 PHE A N 1
ATOM 1456 C CA . PHE A 1 183 ? -5.969 -0.736 10.409 1.00 85.19 183 PHE A CA 1
ATOM 1457 C C . PHE A 1 183 ? -6.330 0.702 10.813 1.00 85.19 183 PHE A C 1
ATOM 1459 O O . PHE A 1 183 ? -6.187 1.068 11.980 1.00 85.19 183 PHE A O 1
ATOM 1466 N N . LEU A 1 184 ? -6.846 1.505 9.874 1.00 85.12 184 LEU A N 1
ATOM 1467 C CA . LEU A 1 184 ? -7.288 2.877 10.145 1.00 85.12 184 LEU A CA 1
ATOM 1468 C C . LEU A 1 184 ? -8.391 2.909 11.203 1.00 85.12 184 LEU A C 1
ATOM 1470 O O . LEU A 1 184 ? -8.323 3.689 12.146 1.00 85.12 184 LEU A O 1
ATOM 1474 N N . ILE A 1 185 ? -9.396 2.049 11.045 1.00 80.19 185 ILE A N 1
ATOM 1475 C CA . ILE A 1 185 ? -10.524 1.901 11.964 1.00 80.19 185 ILE A CA 1
ATOM 1476 C C . ILE A 1 185 ? -10.014 1.489 13.346 1.00 80.19 185 ILE A C 1
ATOM 1478 O O . ILE A 1 185 ? -10.266 2.201 14.315 1.00 80.19 185 ILE A O 1
ATOM 1482 N N . ALA A 1 186 ? -9.251 0.398 13.441 1.00 76.19 186 ALA A N 1
ATOM 1483 C CA . ALA A 1 186 ? -8.731 -0.106 14.709 1.00 76.19 186 ALA A CA 1
ATOM 1484 C C . ALA A 1 186 ? -7.899 0.955 15.442 1.00 76.19 186 ALA A C 1
ATOM 1486 O O . ALA A 1 186 ? -8.159 1.244 16.606 1.00 76.19 186 ALA A O 1
ATOM 1487 N N . SER A 1 187 ? -6.986 1.618 14.734 1.00 75.50 187 SER A N 1
ATOM 1488 C CA . SER A 1 187 ? -6.110 2.636 15.314 1.00 75.50 187 SER A CA 1
ATOM 1489 C C . SER A 1 187 ? -6.858 3.903 15.748 1.00 75.50 187 SER A C 1
ATOM 1491 O O . SER A 1 187 ? -6.488 4.525 16.743 1.00 75.50 187 SER A O 1
ATOM 1493 N N . LEU A 1 188 ? -7.924 4.299 15.041 1.00 70.62 188 LEU A N 1
ATOM 1494 C CA . LEU A 1 188 ? -8.797 5.390 15.489 1.00 70.62 188 LEU A CA 1
ATOM 1495 C C . LEU A 1 188 ? -9.553 5.001 16.768 1.00 70.62 188 LEU A C 1
ATOM 1497 O O . LEU A 1 188 ? -9.659 5.804 17.692 1.00 70.62 188 LEU A O 1
ATOM 1501 N N . PHE A 1 189 ? -10.043 3.763 16.847 1.00 64.75 189 PHE A N 1
ATOM 1502 C CA . PHE A 1 189 ? -10.837 3.303 17.983 1.00 64.75 189 PHE A CA 1
ATOM 1503 C C . PHE A 1 189 ? -10.000 2.967 19.226 1.00 64.75 189 PHE A C 1
ATOM 1505 O O . PHE A 1 189 ? -10.452 3.249 20.335 1.00 64.75 189 PHE A O 1
ATOM 1512 N N . GLU A 1 190 ? -8.778 2.447 19.088 1.00 59.56 190 GLU A N 1
ATOM 1513 C CA . GLU A 1 190 ? -7.869 2.189 20.218 1.00 59.56 190 GLU A CA 1
ATOM 1514 C C . GLU A 1 190 ? -7.434 3.476 20.935 1.00 59.56 190 GLU A C 1
ATOM 1516 O O . GLU A 1 190 ? -7.295 3.483 22.160 1.00 59.56 190 GLU A O 1
ATOM 1521 N N . HIS A 1 191 ? -7.296 4.592 20.210 1.00 52.44 191 HIS A N 1
ATOM 1522 C CA . HIS A 1 191 ? -6.984 5.893 20.806 1.00 52.44 191 HIS A CA 1
ATOM 1523 C C . HIS A 1 191 ? -8.189 6.571 21.500 1.00 52.44 191 HIS A C 1
ATOM 1525 O O . HIS A 1 191 ? -7.975 7.350 22.430 1.00 52.44 191 HIS A O 1
ATOM 1531 N N . ASP A 1 192 ? -9.433 6.228 21.134 1.00 49.56 192 ASP A N 1
ATOM 1532 C CA . ASP A 1 192 ? -10.681 6.776 21.712 1.00 49.56 192 ASP A CA 1
ATOM 1533 C C . ASP A 1 192 ? -11.385 5.843 22.727 1.00 49.56 192 ASP A C 1
ATOM 1535 O O . ASP A 1 192 ? -12.421 6.192 23.314 1.00 49.56 192 ASP A O 1
ATOM 1539 N N . TYR A 1 193 ? -10.819 4.662 22.996 1.00 44.53 193 TYR A N 1
ATOM 1540 C CA . TYR A 1 193 ? -11.422 3.630 23.852 1.00 44.53 193 TYR A CA 1
ATOM 1541 C C . TYR A 1 193 ? -11.847 4.089 25.264 1.00 44.53 193 TYR A C 1
ATOM 1543 O O . TYR A 1 193 ? -12.900 3.639 25.726 1.00 44.53 193 TYR A O 1
ATOM 1551 N N . PRO A 1 194 ? -11.151 5.017 25.960 1.00 50.12 194 PRO A N 1
ATOM 1552 C CA . PRO A 1 194 ? -11.594 5.477 27.278 1.00 50.12 194 PRO A CA 1
ATOM 1553 C C . PRO A 1 194 ? -12.960 6.186 27.277 1.00 50.12 194 PRO A C 1
ATOM 1555 O O . PRO A 1 194 ? -13.556 6.339 28.341 1.00 50.12 194 PRO A O 1
ATOM 1558 N N . GLN A 1 195 ? -13.470 6.631 26.118 1.00 53.53 195 GLN A N 1
ATOM 1559 C CA . GLN A 1 195 ? -14.746 7.356 26.015 1.00 53.53 195 GLN A CA 1
ATOM 1560 C C . GLN A 1 195 ? -15.844 6.589 25.268 1.00 53.53 195 GLN A C 1
ATOM 1562 O O . GLN A 1 195 ? -17.007 7.001 25.298 1.00 53.53 195 GLN A O 1
ATOM 1567 N N . ILE A 1 196 ? -15.529 5.468 24.613 1.00 60.09 196 ILE A N 1
ATOM 1568 C CA . ILE A 1 196 ? -16.496 4.767 23.758 1.00 60.09 196 ILE A CA 1
ATOM 1569 C C . ILE A 1 196 ? -17.657 4.162 24.556 1.00 60.09 196 ILE A C 1
ATOM 1571 O O . ILE A 1 196 ? -18.802 4.259 24.121 1.00 60.09 196 ILE A O 1
ATOM 1575 N N . GLU A 1 197 ? -17.413 3.640 25.764 1.00 61.44 197 GLU A N 1
ATOM 1576 C CA . GLU A 1 197 ? -18.497 3.137 26.621 1.00 61.44 197 GLU A CA 1
ATOM 1577 C C . GLU A 1 197 ? -19.463 4.255 27.037 1.00 61.44 197 GLU A C 1
ATOM 1579 O O . GLU A 1 197 ? -20.678 4.050 27.091 1.00 61.44 197 GLU A O 1
ATOM 1584 N N . HIS A 1 198 ? -18.945 5.468 27.266 1.00 65.88 198 HIS A N 1
ATOM 1585 C CA . HIS A 1 198 ? -19.771 6.641 27.546 1.00 65.88 198 HIS A CA 1
ATOM 1586 C C . HIS A 1 198 ? -20.628 7.035 26.330 1.00 65.88 198 HIS A C 1
ATOM 1588 O O . HIS A 1 198 ? -21.789 7.421 26.485 1.00 65.88 198 HIS A O 1
ATOM 1594 N N . HIS A 1 199 ? -20.098 6.887 25.113 1.00 67.56 199 HIS A N 1
ATOM 1595 C CA . HIS A 1 199 ? -20.858 7.097 23.879 1.00 67.56 199 HIS A CA 1
ATOM 1596 C C . HIS A 1 199 ? -21.915 6.007 23.652 1.00 67.56 199 HIS A C 1
ATOM 1598 O O . HIS A 1 199 ? -23.071 6.327 23.369 1.00 67.56 199 HIS A O 1
ATOM 1604 N N . TYR A 1 200 ? -21.568 4.736 23.863 1.00 79.44 200 TYR A N 1
ATOM 1605 C CA . TYR A 1 200 ? -22.482 3.598 23.749 1.00 79.44 200 TYR A CA 1
ATOM 1606 C C . TYR A 1 200 ? -23.603 3.622 24.789 1.00 79.44 200 TYR A C 1
ATOM 1608 O O . TYR A 1 200 ? -24.720 3.204 24.489 1.00 79.44 200 TYR A O 1
ATOM 1616 N N . ALA A 1 201 ? -23.388 4.212 25.967 1.00 77.19 201 ALA A N 1
ATOM 1617 C CA . ALA A 1 201 ? -24.458 4.412 26.944 1.00 77.19 201 ALA A CA 1
ATOM 1618 C C . ALA A 1 201 ? -25.654 5.207 26.377 1.00 77.19 201 ALA A C 1
ATOM 1620 O O . ALA A 1 201 ? -26.791 4.969 26.792 1.00 77.19 201 ALA A O 1
ATOM 1621 N N . LYS A 1 202 ? -25.433 6.101 25.400 1.00 83.81 202 LYS A N 1
ATOM 1622 C CA . LYS A 1 202 ? -26.510 6.847 24.722 1.00 83.81 202 LYS A CA 1
ATOM 1623 C C . LYS A 1 202 ? -27.374 5.953 23.831 1.00 83.81 202 LYS A C 1
ATOM 1625 O O . LYS A 1 202 ? -28.547 6.256 23.640 1.00 83.81 202 LYS A O 1
ATOM 1630 N N . LEU A 1 203 ? -26.842 4.832 23.341 1.00 86.06 203 LEU A N 1
ATOM 1631 C CA . LEU A 1 203 ? -27.591 3.885 22.509 1.00 86.06 203 LEU A CA 1
ATOM 1632 C C . LEU A 1 203 ? -28.762 3.238 23.269 1.00 86.06 203 LEU A C 1
ATOM 1634 O O . LEU A 1 203 ? -29.773 2.903 22.659 1.00 86.06 203 LEU A O 1
ATOM 1638 N N . ARG A 1 204 ? -28.690 3.172 24.609 1.00 89.19 204 ARG A N 1
ATOM 1639 C CA . ARG A 1 204 ? -29.808 2.736 25.472 1.00 89.19 204 ARG A CA 1
ATOM 1640 C C . ARG A 1 204 ? -31.035 3.641 25.387 1.00 89.19 204 ARG A C 1
ATOM 1642 O O . ARG A 1 204 ? -32.117 3.239 25.795 1.00 89.19 204 ARG A O 1
ATOM 1649 N N . GLN A 1 205 ? -30.857 4.875 24.920 1.00 89.25 205 GLN A N 1
ATOM 1650 C CA . GLN A 1 205 ? -31.912 5.883 24.818 1.00 89.25 205 GLN A CA 1
ATOM 1651 C C . GLN A 1 205 ? -32.551 5.912 23.420 1.00 89.25 205 GLN A C 1
ATOM 1653 O O . GLN A 1 205 ? -33.431 6.735 23.169 1.00 89.25 205 GLN A O 1
ATOM 1658 N N . LEU A 1 206 ? -32.109 5.049 22.494 1.00 85.75 206 LEU A N 1
ATOM 1659 C CA . LEU A 1 206 ? -32.679 4.971 21.153 1.00 85.75 206 LEU A CA 1
ATOM 1660 C C . LEU A 1 206 ? -34.090 4.377 21.195 1.00 85.75 206 LEU A C 1
ATOM 1662 O O . LEU A 1 206 ? -34.298 3.223 21.565 1.00 85.75 206 LEU A O 1
ATOM 1666 N N . ASN A 1 207 ? -35.056 5.179 20.749 1.00 85.31 207 ASN A N 1
ATOM 1667 C CA . ASN A 1 207 ? -36.463 4.787 20.645 1.00 85.31 207 ASN A CA 1
ATOM 1668 C C . ASN A 1 207 ? -36.876 4.396 19.217 1.00 85.31 207 ASN A C 1
ATOM 1670 O O . ASN A 1 207 ? -38.028 4.036 18.996 1.00 85.31 207 ASN A O 1
ATOM 1674 N N . CYS A 1 208 ? -35.968 4.489 18.244 1.00 86.94 208 CYS A N 1
ATOM 1675 C CA . CYS A 1 208 ? -36.214 4.017 16.887 1.00 86.94 208 CYS A CA 1
ATOM 1676 C C . CYS A 1 208 ? -35.851 2.531 16.747 1.00 86.94 208 CYS A C 1
ATOM 1678 O O . CYS A 1 208 ? -34.963 2.054 17.460 1.00 86.94 208 CYS A O 1
ATOM 1680 N N . PRO A 1 209 ? -36.496 1.808 15.815 1.00 90.88 209 PRO A N 1
ATOM 1681 C CA . PRO A 1 209 ? -36.018 0.504 15.383 1.00 90.88 209 PRO A CA 1
ATOM 1682 C C . PRO A 1 209 ? -34.573 0.606 14.886 1.00 90.88 209 PRO A C 1
ATOM 1684 O O . PRO A 1 209 ? -34.227 1.552 14.172 1.00 90.88 209 PRO A O 1
ATOM 1687 N N . ALA A 1 210 ? -33.741 -0.372 15.232 1.00 93.50 210 ALA A N 1
ATOM 1688 C CA . ALA A 1 210 ? -32.359 -0.465 14.768 1.00 93.50 210 ALA A CA 1
ATOM 1689 C C . ALA A 1 210 ? -32.063 -1.868 14.229 1.00 93.50 210 ALA A C 1
ATOM 1691 O O . ALA A 1 210 ? -32.476 -2.855 14.829 1.00 93.50 210 ALA A O 1
ATOM 1692 N N . LEU A 1 211 ? -31.314 -1.969 13.133 1.00 94.56 211 LEU A N 1
ATOM 1693 C CA . LEU A 1 211 ? -30.785 -3.243 12.649 1.00 94.56 211 LEU A CA 1
ATOM 1694 C C . LEU A 1 211 ? -29.318 -3.369 13.058 1.00 94.56 211 LEU A C 1
ATOM 1696 O O . LEU A 1 211 ? -28.500 -2.514 12.725 1.00 94.56 211 LEU A O 1
ATOM 1700 N N . ILE A 1 212 ? -28.990 -4.456 13.744 1.00 95.00 212 ILE A N 1
ATOM 1701 C CA . ILE A 1 212 ? -27.631 -4.936 13.971 1.00 95.00 212 ILE A CA 1
ATOM 1702 C C . ILE A 1 212 ? -27.427 -6.093 12.999 1.00 95.00 212 ILE A C 1
ATOM 1704 O O . ILE A 1 212 ? -28.088 -7.123 13.104 1.00 95.00 212 ILE A O 1
ATOM 1708 N N . LEU A 1 213 ? -26.520 -5.920 12.049 1.00 94.56 213 LEU A N 1
ATOM 1709 C CA . LEU A 1 213 ? -26.125 -6.961 11.110 1.00 94.56 213 LEU A CA 1
ATOM 1710 C C . LEU A 1 213 ? -24.680 -7.349 11.421 1.00 94.56 213 LEU A C 1
ATOM 1712 O O . LEU A 1 213 ? -23.843 -6.458 11.566 1.00 94.56 213 LEU A O 1
ATOM 1716 N N . TRP A 1 214 ? -24.396 -8.645 11.571 1.00 95.19 214 TRP A N 1
ATOM 1717 C CA . TRP A 1 214 ? -23.067 -9.117 11.978 1.00 95.19 214 TRP A CA 1
ATOM 1718 C C . TRP A 1 214 ? -22.668 -10.413 11.269 1.00 95.19 214 TRP A C 1
ATOM 1720 O O . TRP A 1 214 ? -23.483 -11.324 11.132 1.00 95.19 214 TRP A O 1
ATOM 1730 N N . GLY A 1 215 ? -21.406 -10.534 10.852 1.00 94.62 215 GLY A N 1
ATOM 1731 C CA . GLY A 1 215 ? -20.879 -11.758 10.244 1.00 94.62 215 GLY A CA 1
ATOM 1732 C C . GLY A 1 215 ? -20.421 -12.788 11.279 1.00 94.62 215 GLY A C 1
ATOM 1733 O O . GLY A 1 215 ? -19.649 -12.475 12.183 1.00 94.62 215 GLY A O 1
ATOM 1734 N N . ARG A 1 216 ? -20.851 -14.050 11.166 1.00 92.06 216 ARG A N 1
ATOM 1735 C CA . ARG A 1 216 ? -20.488 -15.104 12.135 1.00 92.06 216 ARG A CA 1
ATOM 1736 C C . ARG A 1 216 ? -18.978 -15.341 12.245 1.00 92.06 216 ARG A C 1
ATOM 1738 O O . ARG A 1 216 ? -18.500 -15.752 13.300 1.00 92.06 216 ARG A O 1
ATOM 1745 N N . GLN A 1 217 ? -18.247 -15.103 11.161 1.00 91.56 217 GLN A N 1
ATOM 1746 C CA . GLN A 1 217 ? -16.807 -15.308 11.040 1.00 91.56 217 GLN A CA 1
ATOM 1747 C C . GLN A 1 217 ? -16.030 -13.987 11.126 1.00 91.56 217 GLN A C 1
ATOM 1749 O O . GLN A 1 217 ? -14.873 -13.944 10.712 1.00 91.56 217 GLN A O 1
ATOM 1754 N N . ASP A 1 218 ? -16.639 -12.916 11.649 1.00 86.12 218 ASP A N 1
ATOM 1755 C CA . ASP A 1 218 ? -15.970 -11.634 11.865 1.00 86.12 218 ASP A CA 1
ATOM 1756 C C . ASP A 1 218 ? -14.690 -11.819 12.704 1.00 86.12 218 ASP A C 1
ATOM 1758 O O . ASP A 1 218 ? -14.727 -12.249 13.858 1.00 86.12 218 ASP A O 1
ATOM 1762 N N . GLN A 1 219 ? -13.545 -11.549 12.069 1.00 77.38 219 GLN A N 1
ATOM 1763 C CA . GLN A 1 219 ? -12.212 -11.615 12.676 1.00 77.38 219 GLN A CA 1
ATOM 1764 C C . GLN A 1 219 ? -11.725 -10.245 13.170 1.00 77.38 219 GLN A C 1
ATOM 1766 O O . GLN A 1 219 ? -10.666 -10.171 13.786 1.00 77.38 219 GLN A O 1
ATOM 1771 N N . VAL A 1 220 ? -12.459 -9.165 12.877 1.00 69.88 220 VAL A N 1
ATOM 1772 C CA . VAL A 1 220 ? -12.145 -7.801 13.325 1.00 69.88 220 VAL A CA 1
ATOM 1773 C C . VAL A 1 220 ? -12.773 -7.564 14.695 1.00 69.88 220 VAL A C 1
ATOM 1775 O O . VAL A 1 220 ? -12.092 -7.136 15.623 1.00 69.88 220 VAL A O 1
ATOM 1778 N N . TYR A 1 221 ? -14.051 -7.913 14.851 1.00 73.81 221 TYR A N 1
ATOM 1779 C CA . TYR A 1 221 ? -14.750 -7.877 16.129 1.00 73.81 221 TYR A CA 1
ATOM 1780 C C . TYR A 1 221 ? -15.411 -9.222 16.404 1.00 73.81 221 TYR A C 1
ATOM 1782 O O . TYR A 1 221 ? -16.162 -9.755 15.589 1.00 73.81 221 TYR A O 1
ATOM 1790 N N . ALA A 1 222 ? -15.161 -9.761 17.598 1.00 75.56 222 ALA A N 1
ATOM 1791 C CA . ALA A 1 222 ? -15.739 -11.032 18.004 1.00 75.56 222 ALA A CA 1
ATOM 1792 C C . ALA A 1 222 ? -17.273 -11.005 17.906 1.00 75.56 222 ALA A C 1
ATOM 1794 O O . ALA A 1 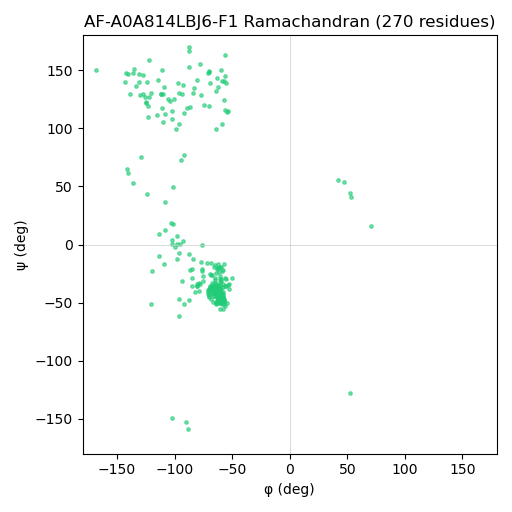222 ? -17.913 -10.010 18.245 1.00 75.56 222 ALA A O 1
ATOM 1795 N N . PHE A 1 223 ? -17.863 -12.143 17.534 1.00 76.50 223 PHE A N 1
ATOM 1796 C CA . PHE A 1 223 ? -19.315 -12.342 17.450 1.00 76.50 223 PHE A CA 1
ATOM 1797 C C . PHE A 1 223 ? -20.084 -11.902 18.712 1.00 76.50 223 PHE A C 1
ATOM 1799 O O . PHE A 1 223 ? -21.233 -11.471 18.630 1.00 76.50 223 PHE A O 1
ATOM 1806 N N . THR A 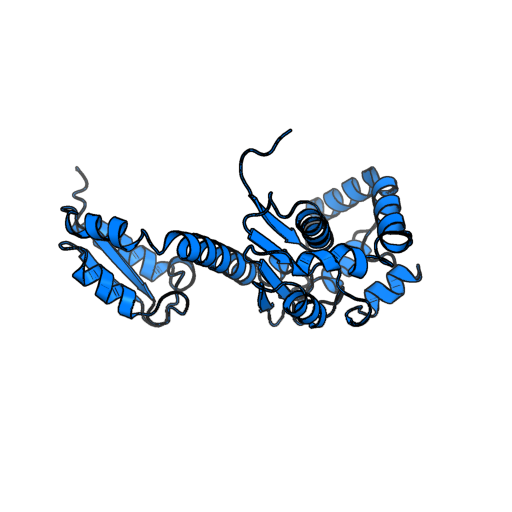1 224 ? -19.449 -11.956 19.884 1.00 79.50 224 THR A N 1
ATOM 1807 C CA . THR A 1 224 ? -20.018 -11.466 21.150 1.00 79.50 224 THR A CA 1
ATOM 1808 C C . THR A 1 224 ? -20.397 -9.980 21.107 1.00 79.50 224 THR A C 1
ATOM 1810 O O . THR A 1 224 ? -21.270 -9.554 21.863 1.00 79.50 224 THR A O 1
ATOM 1813 N N . GLY A 1 225 ? -19.813 -9.192 20.199 1.00 82.06 225 GLY A N 1
ATOM 1814 C CA . GLY A 1 225 ? -20.209 -7.810 19.937 1.00 82.06 225 GLY A CA 1
ATOM 1815 C C . GLY A 1 225 ? -21.656 -7.684 19.448 1.00 82.06 225 GLY A C 1
ATOM 1816 O O . GLY A 1 225 ? -22.374 -6.791 19.899 1.00 82.06 225 GLY A O 1
ATOM 1817 N N . ALA A 1 226 ? -22.134 -8.619 18.622 1.00 86.81 226 ALA A N 1
ATOM 1818 C CA . ALA A 1 226 ? -23.518 -8.630 18.149 1.00 86.81 226 ALA A CA 1
ATOM 1819 C C . ALA A 1 226 ? -24.513 -8.782 19.311 1.00 86.81 226 ALA A C 1
ATOM 1821 O O . ALA A 1 226 ? -25.526 -8.082 19.373 1.00 86.81 226 ALA A O 1
ATOM 1822 N N . GLU A 1 227 ? -24.204 -9.667 20.263 1.00 85.69 227 GLU A N 1
ATOM 1823 C CA . GLU A 1 227 ? -25.002 -9.856 21.478 1.00 85.69 227 GLU A CA 1
ATOM 1824 C C . GLU A 1 227 ? -24.917 -8.643 22.406 1.00 85.69 227 GLU A C 1
ATOM 1826 O O . GLU A 1 227 ? -25.931 -8.218 22.962 1.00 85.69 227 GLU A O 1
ATOM 1831 N N . TYR A 1 228 ? -23.729 -8.049 22.544 1.00 87.06 228 TYR A N 1
ATOM 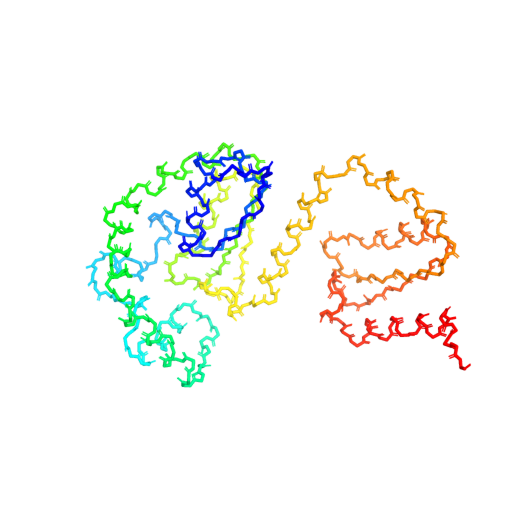1832 C CA . TYR A 1 228 ? -23.540 -6.827 23.320 1.00 87.06 228 TYR A CA 1
ATOM 1833 C C . TYR A 1 228 ? -24.448 -5.700 22.815 1.00 87.06 228 TYR A C 1
ATOM 1835 O O . TYR A 1 228 ? -25.230 -5.153 23.594 1.00 87.06 228 TYR A O 1
ATOM 1843 N N . PHE A 1 229 ? -24.410 -5.387 21.515 1.00 90.19 229 PHE A N 1
ATOM 1844 C CA . PHE A 1 229 ? -25.244 -4.324 20.949 1.00 90.19 229 PHE A CA 1
ATOM 1845 C C . PHE A 1 229 ? -26.729 -4.672 20.975 1.00 90.19 229 PHE A C 1
ATOM 1847 O O . PHE A 1 229 ? -27.544 -3.795 21.256 1.00 90.19 229 PHE A O 1
ATOM 1854 N N . ARG A 1 230 ? -27.083 -5.946 20.768 1.00 92.12 230 ARG A N 1
ATOM 1855 C CA . ARG A 1 230 ? -28.468 -6.415 20.888 1.00 92.12 230 ARG A CA 1
ATOM 1856 C C . ARG A 1 230 ? -29.031 -6.144 22.281 1.00 92.12 230 ARG A C 1
ATOM 1858 O O . ARG A 1 230 ? -30.165 -5.702 22.414 1.00 92.12 230 ARG A O 1
ATOM 1865 N N . ASN A 1 231 ? -28.236 -6.391 23.320 1.00 90.38 231 ASN A N 1
ATOM 1866 C CA . ASN A 1 231 ? -28.633 -6.134 24.704 1.00 90.38 231 ASN A CA 1
ATOM 1867 C C . ASN A 1 231 ? -28.596 -4.641 25.059 1.00 90.38 231 ASN A C 1
ATOM 1869 O O . ASN A 1 231 ? -29.301 -4.198 25.965 1.00 90.38 231 ASN A O 1
ATOM 1873 N N . LEU A 1 232 ? -27.752 -3.867 24.377 1.00 91.44 232 LEU A N 1
ATOM 1874 C CA . LEU A 1 232 ? -27.577 -2.443 24.629 1.00 91.44 232 LEU A CA 1
ATOM 1875 C C . LEU A 1 232 ? -28.673 -1.580 23.986 1.00 91.44 232 LEU A C 1
ATOM 1877 O O . LEU A 1 232 ? -29.051 -0.565 24.570 1.00 91.44 232 LEU A O 1
ATOM 1881 N N . ILE A 1 233 ? -29.158 -1.957 22.800 1.00 93.62 233 ILE A N 1
ATOM 1882 C CA . ILE A 1 233 ? -30.108 -1.181 21.994 1.00 93.62 233 ILE A CA 1
ATOM 1883 C C . ILE A 1 233 ? -31.517 -1.783 22.154 1.00 93.62 233 ILE A C 1
ATOM 1885 O O . ILE A 1 233 ? -31.777 -2.850 21.592 1.00 93.62 233 ILE A O 1
ATOM 1889 N N . PRO A 1 234 ? -32.452 -1.121 22.868 1.00 89.25 234 PRO A N 1
ATOM 1890 C CA . PRO A 1 234 ? -33.722 -1.733 23.281 1.00 89.25 234 PRO A CA 1
ATOM 1891 C C . PRO A 1 234 ? -34.618 -2.217 22.135 1.00 89.25 234 PRO A C 1
ATOM 1893 O O . PRO A 1 234 ? -35.281 -3.241 22.266 1.00 89.25 234 PRO A O 1
ATOM 1896 N N . ASN A 1 235 ? -34.634 -1.487 21.017 1.00 90.12 235 ASN A N 1
ATOM 1897 C CA . ASN A 1 235 ? -35.483 -1.768 19.855 1.00 90.12 235 ASN A CA 1
ATOM 1898 C C . ASN A 1 235 ? -34.663 -2.304 18.672 1.00 90.12 235 ASN A C 1
ATOM 1900 O O . ASN A 1 235 ? -34.908 -1.933 17.523 1.00 90.12 235 ASN A O 1
ATOM 1904 N N . SER A 1 236 ? -33.641 -3.116 18.958 1.00 93.94 236 SER A N 1
ATOM 1905 C CA . SER A 1 236 ? -32.785 -3.680 17.918 1.00 93.94 236 SER A CA 1
ATOM 1906 C C . SER A 1 236 ? -33.241 -5.054 17.431 1.00 93.94 236 SER A C 1
ATOM 1908 O O . SER A 1 236 ? -33.571 -5.947 18.213 1.00 93.94 236 SER A O 1
ATOM 1910 N N . GLU A 1 237 ? -33.196 -5.240 16.117 1.00 94.25 237 GLU A N 1
ATOM 1911 C CA . GLU A 1 237 ? -33.169 -6.546 15.471 1.00 94.25 237 GLU A CA 1
ATOM 1912 C C . GLU A 1 237 ? -31.715 -6.924 15.221 1.00 94.25 237 GLU A C 1
ATOM 1914 O O . GLU A 1 237 ? -30.957 -6.132 14.674 1.00 94.25 237 GLU A O 1
ATOM 1919 N N . CYS A 1 238 ? -31.311 -8.124 15.628 1.00 95.00 238 CYS A N 1
ATOM 1920 C CA . CYS A 1 238 ? -29.948 -8.602 15.432 1.00 95.00 238 CYS A CA 1
ATOM 1921 C C . CYS A 1 238 ? -29.964 -9.804 14.492 1.00 95.00 238 CYS A C 1
ATOM 1923 O O . CYS A 1 238 ? -30.486 -10.863 14.853 1.00 95.00 238 CYS A O 1
ATOM 1925 N N . LEU A 1 239 ? -29.419 -9.618 13.290 1.00 95.50 239 LEU A N 1
ATOM 1926 C CA . LEU A 1 239 ? -29.301 -10.641 12.263 1.00 95.50 239 LEU A CA 1
ATOM 1927 C C . LEU A 1 239 ? -27.838 -11.036 12.086 1.00 95.50 239 LEU A C 1
ATOM 1929 O O . LEU A 1 239 ? -26.960 -10.197 11.884 1.00 95.50 239 LEU A O 1
ATOM 1933 N N . ILE A 1 240 ? -27.602 -12.342 12.128 1.00 95.44 240 ILE A N 1
ATOM 1934 C CA . ILE A 1 240 ? -26.279 -12.926 11.960 1.00 95.44 240 ILE A CA 1
ATOM 1935 C C . ILE A 1 240 ? -26.199 -13.551 10.575 1.00 95.44 240 ILE A C 1
ATOM 1937 O O . ILE A 1 240 ? -27.032 -14.385 10.219 1.00 95.44 240 ILE A O 1
ATOM 1941 N N . LEU A 1 241 ? -25.192 -13.152 9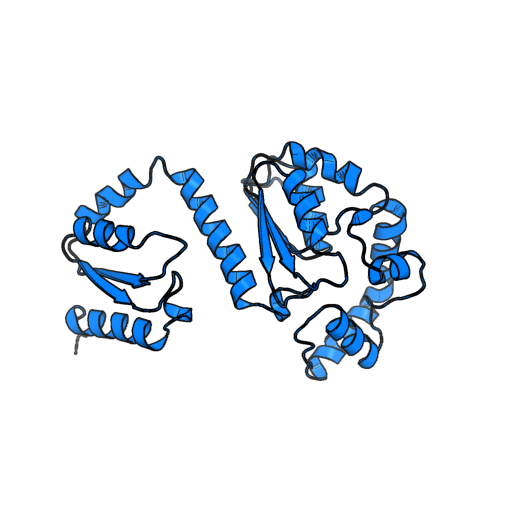.806 1.00 94.94 241 LEU A N 1
ATOM 1942 C CA . LEU A 1 241 ? -24.884 -13.737 8.511 1.00 94.94 241 LEU A CA 1
ATOM 1943 C C . LEU A 1 241 ? -23.874 -14.869 8.703 1.00 94.94 241 LEU A C 1
ATOM 1945 O O . LEU A 1 241 ? -22.731 -14.649 9.106 1.00 94.94 241 LEU A O 1
ATOM 1949 N N . GLU A 1 242 ? -24.314 -16.095 8.435 1.00 94.44 242 GLU A N 1
ATOM 1950 C CA . GLU A 1 242 ? -23.453 -17.278 8.451 1.00 94.44 242 GLU A CA 1
ATOM 1951 C C . GLU A 1 242 ? -22.483 -17.255 7.254 1.00 94.44 242 GLU A C 1
ATOM 1953 O O . GLU A 1 242 ? -22.801 -16.733 6.178 1.00 94.44 242 GLU A O 1
ATOM 1958 N N . ASP A 1 243 ? -21.281 -17.801 7.451 1.00 92.25 243 ASP A N 1
ATOM 1959 C CA . ASP A 1 243 ? -20.175 -17.762 6.478 1.00 92.25 243 ASP A CA 1
ATOM 1960 C C . ASP A 1 243 ? -19.829 -16.345 5.981 1.00 92.25 243 ASP A C 1
ATOM 1962 O O . ASP A 1 243 ? -19.617 -16.122 4.790 1.00 92.25 243 ASP A O 1
ATOM 1966 N N . CYS A 1 244 ? -19.829 -15.369 6.892 1.00 91.25 244 CYS A N 1
ATOM 1967 C CA . CYS A 1 244 ? -19.584 -13.958 6.599 1.00 91.25 244 CYS A CA 1
ATOM 1968 C C . CYS A 1 244 ? -18.585 -13.361 7.596 1.00 91.25 244 CYS A C 1
ATOM 1970 O O . CYS A 1 244 ? -18.710 -13.603 8.800 1.00 91.25 244 CYS A O 1
ATOM 1972 N N . GLY A 1 245 ? -17.627 -12.570 7.112 1.00 87.12 245 GLY A N 1
ATOM 1973 C CA . GLY A 1 245 ? -16.695 -11.788 7.920 1.00 87.12 245 GLY A CA 1
ATOM 1974 C C . GLY A 1 245 ? -17.238 -10.395 8.259 1.00 87.12 245 GLY A C 1
ATOM 1975 O O . GLY A 1 245 ? -18.446 -10.156 8.237 1.00 87.12 245 GLY A O 1
ATOM 1976 N N . HIS A 1 246 ? -16.336 -9.465 8.590 1.00 88.75 246 HIS A N 1
ATOM 1977 C CA . HIS A 1 246 ? -16.696 -8.118 9.055 1.00 88.75 246 HIS A CA 1
ATOM 1978 C C . HIS A 1 246 ? -17.395 -7.270 7.980 1.00 88.75 246 HIS A C 1
ATOM 1980 O O . HIS A 1 246 ? -18.353 -6.548 8.254 1.00 88.75 246 HIS A O 1
ATOM 1986 N N . ILE A 1 247 ? -16.922 -7.347 6.731 1.00 87.50 247 ILE A N 1
ATOM 1987 C CA . ILE A 1 247 ? -17.390 -6.476 5.646 1.00 87.50 247 ILE A CA 1
ATOM 1988 C C . ILE A 1 247 ? -18.509 -7.179 4.874 1.00 87.50 247 ILE A C 1
ATOM 1990 O O . ILE A 1 247 ? -18.352 -7.613 3.735 1.00 87.50 247 ILE A O 1
ATOM 1994 N N . MET A 1 248 ? -19.674 -7.261 5.510 1.00 89.25 248 MET A N 1
ATOM 1995 C CA . MET A 1 248 ? -20.832 -8.030 5.036 1.00 89.25 248 MET A CA 1
ATOM 1996 C C . MET A 1 248 ? -21.304 -7.640 3.628 1.00 89.25 248 MET A C 1
ATOM 1998 O O . MET A 1 248 ? -21.692 -8.499 2.840 1.00 89.25 248 MET A O 1
ATOM 2002 N N . GLY A 1 249 ? -21.213 -6.353 3.277 1.00 79.19 249 GLY A N 1
ATOM 2003 C CA . GLY A 1 249 ? -21.570 -5.866 1.942 1.00 79.19 249 GLY A CA 1
ATOM 2004 C C . GLY A 1 249 ? -20.665 -6.382 0.817 1.00 79.19 249 GLY A C 1
ATOM 2005 O O . GLY A 1 249 ? -21.076 -6.342 -0.337 1.00 79.19 249 GLY A O 1
ATOM 2006 N N . ILE A 1 250 ? -19.462 -6.870 1.140 1.00 81.19 250 ILE A N 1
ATOM 2007 C CA . ILE A 1 250 ? -18.543 -7.508 0.187 1.00 81.19 250 ILE A CA 1
ATOM 2008 C C . ILE A 1 250 ? -18.696 -9.028 0.250 1.00 81.19 250 ILE A C 1
ATOM 2010 O O . ILE A 1 250 ? -18.830 -9.672 -0.787 1.00 81.19 250 ILE A O 1
ATOM 2014 N N . ASP A 1 251 ? -18.712 -9.594 1.457 1.00 83.38 251 ASP A N 1
ATOM 2015 C CA . ASP A 1 251 ? -18.725 -11.048 1.649 1.00 83.38 251 ASP A CA 1
ATOM 2016 C C . ASP A 1 251 ? -20.066 -11.676 1.232 1.00 83.38 251 ASP A C 1
ATOM 2018 O O . ASP A 1 251 ? -20.114 -12.769 0.664 1.00 83.38 251 ASP A O 1
ATOM 2022 N N . LYS A 1 252 ? -21.172 -10.982 1.525 1.00 92.06 252 LYS A N 1
ATOM 2023 C CA . LYS A 1 252 ? -22.555 -11.437 1.326 1.00 92.06 252 LYS A CA 1
ATOM 2024 C C . LYS A 1 252 ? -23.435 -10.274 0.833 1.00 92.06 252 LYS A C 1
ATOM 2026 O O . LYS A 1 252 ? -24.351 -9.853 1.549 1.00 92.06 252 LYS A O 1
ATOM 2031 N N . PRO A 1 253 ? -23.186 -9.724 -0.371 1.00 87.38 253 PRO A N 1
ATOM 2032 C CA . PRO A 1 253 ? -23.858 -8.517 -0.861 1.00 87.38 253 PRO A CA 1
ATOM 2033 C C . PRO A 1 253 ? -25.380 -8.678 -0.944 1.00 87.38 253 PRO A C 1
ATOM 2035 O O . PRO A 1 253 ? -26.120 -7.794 -0.510 1.00 87.38 253 PRO A O 1
ATOM 2038 N N . ASP A 1 254 ? -25.860 -9.824 -1.433 1.00 91.94 254 ASP A N 1
ATOM 2039 C CA . ASP A 1 254 ? -27.293 -10.080 -1.602 1.00 91.94 254 ASP A CA 1
ATOM 2040 C C . ASP A 1 254 ? -28.006 -10.276 -0.260 1.00 91.94 254 ASP A C 1
ATOM 2042 O O . ASP A 1 254 ? -29.095 -9.740 -0.049 1.00 91.94 254 ASP A O 1
ATOM 2046 N N . ASP A 1 255 ? -27.396 -11.016 0.668 1.00 93.94 255 ASP A N 1
ATOM 2047 C CA . ASP A 1 255 ? -27.982 -11.270 1.989 1.00 93.94 255 ASP A CA 1
ATOM 2048 C C . ASP A 1 255 ? -27.976 -10.003 2.847 1.00 93.94 255 ASP A C 1
ATOM 2050 O O . ASP A 1 255 ? -28.973 -9.695 3.499 1.00 93.94 255 ASP A O 1
ATOM 2054 N N . THR A 1 256 ? -26.898 -9.217 2.773 1.00 92.50 256 THR A N 1
ATOM 2055 C CA . THR A 1 256 ? -26.806 -7.893 3.402 1.00 92.50 256 THR A CA 1
ATOM 2056 C C . THR A 1 256 ? -27.889 -6.963 2.872 1.00 92.50 256 THR A C 1
ATOM 2058 O O . THR A 1 256 ? -28.639 -6.371 3.648 1.00 92.50 256 THR A O 1
ATOM 2061 N N . THR A 1 257 ? -28.019 -6.869 1.546 1.00 92.56 257 THR A N 1
ATOM 2062 C CA . THR A 1 257 ? -29.048 -6.041 0.904 1.00 92.56 257 THR A CA 1
ATOM 2063 C C . THR A 1 257 ? -30.445 -6.475 1.333 1.00 92.56 257 THR A C 1
ATOM 2065 O O . THR A 1 257 ? -31.261 -5.647 1.736 1.00 92.56 257 THR A O 1
ATOM 2068 N N . ARG A 1 258 ? -30.719 -7.782 1.313 1.00 95.12 258 ARG A N 1
ATOM 2069 C CA . ARG A 1 258 ? -32.014 -8.345 1.707 1.00 95.12 258 ARG A CA 1
ATOM 2070 C C . ARG A 1 258 ? -32.345 -8.065 3.167 1.00 95.12 258 ARG A C 1
ATOM 2072 O O . ARG A 1 258 ? -33.489 -7.727 3.461 1.00 95.12 258 ARG A O 1
ATOM 2079 N N . ALA A 1 259 ? -31.369 -8.188 4.063 1.00 94.19 259 ALA A N 1
ATOM 2080 C CA . ALA A 1 259 ? -31.535 -7.886 5.479 1.00 94.19 259 ALA A CA 1
ATOM 2081 C C . ALA A 1 259 ? -31.944 -6.425 5.697 1.00 94.19 259 ALA A C 1
ATOM 2083 O O . ALA A 1 259 ? -32.914 -6.154 6.403 1.00 94.19 259 ALA A O 1
ATOM 2084 N N . ILE A 1 260 ? -31.251 -5.495 5.031 1.00 91.00 260 ILE A N 1
ATOM 2085 C CA . ILE A 1 260 ? -31.546 -4.060 5.105 1.00 91.00 260 ILE A CA 1
ATOM 2086 C C . ILE A 1 260 ? -32.943 -3.764 4.552 1.00 91.00 260 ILE A C 1
ATOM 2088 O O . ILE A 1 260 ? -33.724 -3.085 5.212 1.00 91.00 260 ILE A O 1
ATOM 2092 N N . LEU A 1 261 ? -33.280 -4.289 3.369 1.00 91.56 261 LEU A N 1
ATOM 2093 C CA . LEU A 1 261 ? -34.592 -4.067 2.755 1.00 91.56 261 LEU A CA 1
ATOM 2094 C C . LEU A 1 261 ? -35.726 -4.626 3.619 1.00 91.56 261 LEU A C 1
ATOM 2096 O O . LEU A 1 261 ? -36.690 -3.918 3.872 1.00 91.56 261 LEU A O 1
ATOM 2100 N N . THR A 1 262 ? -35.571 -5.844 4.146 1.00 93.38 262 THR A N 1
ATOM 2101 C CA . THR A 1 262 ? -36.574 -6.473 5.024 1.00 93.38 262 THR A CA 1
ATOM 2102 C C . THR A 1 262 ? -36.804 -5.645 6.286 1.00 93.38 262 THR A C 1
ATOM 2104 O O . THR A 1 262 ? -37.941 -5.422 6.694 1.00 93.38 262 THR A O 1
ATOM 2107 N N . PHE A 1 263 ? -35.727 -5.157 6.903 1.00 93.88 263 PHE A N 1
ATOM 2108 C CA . PHE A 1 263 ? -35.826 -4.282 8.064 1.00 93.88 263 PHE A CA 1
ATOM 2109 C C . PHE A 1 263 ? -36.540 -2.965 7.725 1.00 93.88 263 PHE A C 1
ATOM 2111 O O . PHE A 1 263 ? -37.425 -2.531 8.465 1.00 93.88 263 PHE A O 1
ATOM 2118 N N . CYS A 1 264 ? -36.204 -2.349 6.589 1.00 89.00 264 CYS A N 1
ATOM 2119 C CA . CYS A 1 264 ? -36.889 -1.154 6.108 1.00 89.00 264 CYS A CA 1
ATOM 2120 C C . CYS A 1 264 ? -38.380 -1.414 5.865 1.00 89.00 264 CYS A C 1
ATOM 2122 O O . CYS A 1 264 ? -39.196 -0.641 6.349 1.00 89.00 264 CYS A O 1
ATOM 2124 N N . ASP A 1 265 ? -38.752 -2.505 5.200 1.00 90.44 265 ASP A N 1
ATOM 2125 C CA . ASP A 1 265 ? -40.155 -2.842 4.928 1.00 90.44 265 ASP A CA 1
ATOM 2126 C C . ASP A 1 265 ? -40.964 -3.045 6.221 1.00 90.44 265 ASP A C 1
ATOM 2128 O O . ASP A 1 265 ? -42.133 -2.663 6.301 1.00 90.44 265 ASP A O 1
ATOM 2132 N N . ASN A 1 266 ? -40.335 -3.600 7.261 1.00 88.06 266 ASN A N 1
ATOM 2133 C CA . ASN A 1 266 ? -40.983 -3.853 8.548 1.00 88.06 266 ASN A CA 1
ATOM 2134 C C . ASN A 1 266 ? -41.189 -2.584 9.393 1.00 88.06 266 ASN A C 1
ATOM 2136 O O . ASN A 1 266 ? -42.156 -2.508 10.155 1.00 88.06 266 ASN A O 1
ATOM 2140 N N . HIS A 1 267 ? -40.297 -1.594 9.283 1.00 85.62 267 HIS A N 1
ATOM 2141 C CA . HIS A 1 267 ? -40.240 -0.456 10.219 1.00 85.62 267 HIS A CA 1
ATOM 2142 C C . HIS A 1 267 ? -40.443 0.913 9.581 1.00 85.62 267 HIS A C 1
ATOM 2144 O O . HIS A 1 267 ? -40.846 1.863 10.256 1.00 85.62 267 HIS A O 1
ATOM 2150 N N . VAL A 1 268 ? -40.197 1.036 8.282 1.00 74.62 268 VAL A N 1
ATOM 2151 C CA . VAL A 1 268 ? -40.391 2.263 7.518 1.00 74.62 268 VAL A CA 1
ATOM 2152 C C . VAL A 1 268 ? -41.729 2.152 6.804 1.00 74.62 268 VAL A C 1
ATOM 2154 O O . VAL A 1 268 ? -41.851 1.550 5.741 1.00 74.62 268 VAL A O 1
ATOM 2157 N N . LYS A 1 269 ? -42.763 2.783 7.372 1.00 62.81 269 LYS A N 1
ATOM 2158 C CA . LYS A 1 269 ? -43.989 3.050 6.614 1.00 62.81 269 LYS A CA 1
ATOM 2159 C C . LYS A 1 269 ? -43.632 4.002 5.478 1.00 62.81 269 LYS A C 1
ATOM 2161 O O . LYS A 1 269 ? -43.517 5.206 5.703 1.00 62.81 269 LYS A O 1
ATOM 2166 N N . LEU A 1 270 ? -43.451 3.474 4.270 1.00 51.66 270 LEU A N 1
ATOM 2167 C CA . LEU A 1 270 ? -43.469 4.293 3.066 1.00 51.66 270 LEU A CA 1
ATOM 2168 C C . LEU A 1 270 ? -44.813 5.029 3.059 1.00 51.66 270 LEU A C 1
ATOM 2170 O O . LEU A 1 270 ? -45.875 4.406 3.058 1.00 51.66 270 LEU A O 1
ATOM 2174 N N . LEU A 1 271 ? -44.761 6.358 3.161 1.00 45.91 271 LEU A N 1
ATOM 2175 C CA . LEU A 1 271 ? -45.918 7.214 2.929 1.00 45.91 271 LEU A CA 1
ATOM 2176 C C . LEU A 1 271 ? -46.381 6.939 1.492 1.00 45.91 271 LEU A C 1
ATOM 2178 O O . LEU A 1 271 ? -45.710 7.349 0.547 1.00 45.91 271 LEU A O 1
ATOM 2182 N N . HIS A 1 272 ? -47.467 6.178 1.352 1.00 44.12 272 HIS A N 1
ATOM 2183 C CA . HIS A 1 272 ? -48.243 6.100 0.117 1.00 44.12 272 HIS A CA 1
ATOM 2184 C C . HIS A 1 272 ? -49.033 7.392 -0.083 1.00 44.12 272 HIS A C 1
ATOM 2186 O O . HIS A 1 272 ? -49.595 7.895 0.920 1.00 44.12 272 HIS A O 1
#

Organism: NCBI:txid433720

Mean predicted aligned error: 12.13 Å

Nearest PDB structures (foldseek):
  7ots-assembly2_B  TM=8.631E-01  e=2.312E-13  Homo sapiens
  1j1i-assembly1_A-2  TM=7.643E-01  e=8.606E-10  Janthinobacterium
  2og1-assembly1_A  TM=7.765E-01  e=5.873E-09  Paraburkholderia xenovorans LB400
  2puh-assembly1_A  TM=7.784E-01  e=1.730E-08  Paraburkholderia xenovorans
  5w15-assembly1_D-3  TM=6.345E-01  e=5.621E-07  Burkholderia ambifaria MC40-6

Radius of gyration: 23.3 Å; Cα contacts (8 Å, |Δi|>4): 403; chains: 1; bounding box: 72×44×53 Å

Sequence (272 aa):
MKLTEPMCIIGASMGASIVCLFAAKYPEYVSMICLLAPIANEASETDLIRQLRAGVYNTLLPETPEEFRNMIHTLTMKRPDFPSPFVNGFLHLNRLLLKEHKKIIASLFEHDYPQIEHHYAKLRQLNCPALILWGRQDQVYAFTGAEYFRNLIPNSECLILEDCGHIMGIDKPDDTTRAILTFLIASLFEHDYPQIEHHYAKLRQLNCPALILWGRQDQVYAFTGAEYFRNLIPNSECLILEDCGHIMGIDKPDDTTRAILTFCDNHVKLLH